Protein AF-A0A2C9DXY1-F1 (afdb_monomer_lite)

Organism: Ureaplasma parvum serovar 3 (strain ATCC 27815 / 27 / NCTC 11736) (NCBI:txid505682)

Radius of gyration: 20.37 Å; chains: 1; bounding box: 45×34×56 Å

Secondary structure (DSSP, 8-state):
--EEEEE-------TT-S---PPPEEEEESS-THHHHHHHHHT-TTEEEEEE-SSEEEEEETTEEEEEEEEEETTEEEEEEEE--SSS-TTSHHHHHHHHHHHHHHHHHTTTTEEEEEETTEEEEHHHHHHIIIII--GGGGT-TTHHHHHTT-EEEGGGTEEEE---GGGTS--EEEEETT--HHHHHHHHHHHHHHHHHS-GGGHHHHHHHHHHHSEEEEEEETTEEEEEEEE-

Foldseek 3Di:
DFWEWEQFADDDPPVDDPDRPTDFTKTKHQDPCLVVLVVLVVVVPQWDFPDDDPAWTWIQGPNWTWIWGFDPDPNITMITIFTDDPDPPRDDLVNSVVSVVSVVSVCVSCVVRYQWYHQPPAIAGSQLVVLCVPPPDDSVLSHDPCSLCVRQVWDDDLQFLKIWGHPCVSLLAATEMEGEPVSHVVVSVVVVVVLVRVSRSDHNVCRVVVVVVQVVVFPWDWDDDPDGIYIYGYDD

pLDDT: mean 80.34, std 15.15, range [34.44, 97.31]

Structure (mmCIF, N/CA/C/O backbone):
data_AF-A0A2C9DXY1-F1
#
_entry.id   AF-A0A2C9DXY1-F1
#
loop_
_atom_site.group_PDB
_atom_site.id
_atom_site.type_symbol
_atom_site.label_atom_id
_atom_site.label_alt_id
_atom_site.label_comp_id
_atom_site.label_asym_id
_atom_site.label_entity_id
_atom_site.label_seq_id
_atom_site.pdbx_PDB_ins_code
_atom_site.Cartn_x
_atom_site.Cartn_y
_atom_site.Cartn_z
_atom_site.occupancy
_atom_site.B_iso_or_equiv
_atom_site.auth_seq_id
_atom_site.auth_comp_id
_atom_site.auth_asym_id
_atom_site.auth_atom_id
_atom_site.pdbx_PDB_model_num
ATOM 1 N N . MET A 1 1 ? -6.300 19.328 2.656 1.00 47.22 1 MET A N 1
ATOM 2 C CA . MET A 1 1 ? -5.451 18.336 3.349 1.00 47.22 1 MET A CA 1
ATOM 3 C C . MET A 1 1 ? -6.346 17.247 3.869 1.00 47.22 1 MET A C 1
ATOM 5 O O . MET A 1 1 ? -6.953 17.466 4.888 1.00 47.22 1 MET A O 1
ATOM 9 N N . ASP A 1 2 ? -6.559 16.179 3.124 1.00 58.44 2 ASP A N 1
ATOM 10 C CA . ASP A 1 2 ? -7.573 15.159 3.438 1.00 58.44 2 ASP A CA 1
ATOM 11 C C . ASP A 1 2 ? -6.993 14.117 4.409 1.00 58.44 2 ASP A C 1
ATOM 13 O O . ASP A 1 2 ? -5.783 14.130 4.630 1.00 58.44 2 ASP A O 1
ATOM 17 N N . GLU A 1 3 ? -7.826 13.288 5.040 1.00 66.62 3 GLU A N 1
ATOM 18 C CA . GLU A 1 3 ? -7.405 12.410 6.147 1.00 66.62 3 GLU A CA 1
ATOM 19 C C . GLU A 1 3 ? -6.422 11.322 5.680 1.00 66.62 3 GLU A C 1
ATOM 21 O O . GLU A 1 3 ? -6.497 10.852 4.533 1.00 66.62 3 GLU A O 1
ATOM 26 N N . GLN A 1 4 ? -5.491 10.937 6.563 1.00 68.69 4 GLN A N 1
ATOM 27 C CA . GLN A 1 4 ? -4.419 9.980 6.273 1.00 68.69 4 GLN A CA 1
ATOM 28 C C . GLN A 1 4 ? -4.240 8.968 7.403 1.00 68.69 4 GLN A C 1
ATOM 30 O O . GLN A 1 4 ? -4.329 9.291 8.580 1.00 68.69 4 GLN A O 1
ATOM 35 N N . ILE A 1 5 ? -3.923 7.728 7.045 1.00 68.50 5 ILE A N 1
ATOM 36 C CA . ILE A 1 5 ? -3.648 6.664 8.012 1.00 68.50 5 ILE A CA 1
ATOM 37 C C . ILE A 1 5 ? -2.240 6.129 7.790 1.00 68.50 5 ILE A C 1
ATOM 39 O O . ILE A 1 5 ? -1.852 5.844 6.664 1.00 68.50 5 ILE A O 1
ATOM 43 N N . PHE A 1 6 ? -1.477 5.964 8.861 1.00 67.19 6 PHE A N 1
ATOM 44 C CA . PHE A 1 6 ? -0.126 5.423 8.871 1.00 67.19 6 PHE A CA 1
ATOM 45 C C . PHE A 1 6 ? -0.124 4.047 9.521 1.00 67.19 6 PHE A C 1
ATOM 47 O O . PHE A 1 6 ? -0.204 3.904 10.739 1.00 67.19 6 PHE A O 1
ATOM 54 N N . ILE A 1 7 ? 0.007 3.022 8.688 1.00 70.12 7 ILE A N 1
ATOM 55 C CA . ILE A 1 7 ? 0.202 1.639 9.104 1.00 70.12 7 ILE A CA 1
ATOM 56 C C . ILE A 1 7 ? 1.699 1.348 9.016 1.00 70.12 7 ILE A C 1
ATOM 58 O O . ILE A 1 7 ? 2.230 0.939 7.979 1.00 70.12 7 ILE A O 1
ATOM 62 N N . GLN A 1 8 ? 2.384 1.586 10.131 1.00 62.75 8 GLN A N 1
ATOM 63 C CA . GLN A 1 8 ? 3.771 1.193 10.339 1.00 62.75 8 GLN A CA 1
ATOM 64 C C . GLN A 1 8 ? 3.787 0.068 11.370 1.00 62.75 8 GLN A C 1
ATOM 66 O O . GLN A 1 8 ? 3.382 0.254 12.511 1.00 62.75 8 GLN A O 1
ATOM 71 N N . LEU A 1 9 ? 4.222 -1.118 10.953 1.00 54.47 9 LEU A N 1
ATOM 72 C CA . LEU A 1 9 ? 4.416 -2.268 11.829 1.00 54.47 9 LEU A CA 1
ATOM 73 C C . LEU A 1 9 ? 5.920 -2.521 11.901 1.00 54.47 9 LEU A C 1
ATOM 75 O O . LEU A 1 9 ? 6.457 -3.302 11.125 1.00 54.47 9 LEU A O 1
ATOM 79 N N . LEU A 1 10 ? 6.638 -1.801 12.766 1.00 49.88 10 LEU A N 1
ATOM 80 C CA . LEU A 1 10 ? 8.057 -2.097 12.973 1.00 49.88 10 LEU A CA 1
ATOM 81 C C . LEU A 1 10 ? 8.230 -3.180 14.037 1.00 49.88 10 LEU A C 1
ATOM 83 O O . LEU A 1 10 ? 7.930 -2.943 15.202 1.00 49.88 10 LEU A O 1
ATOM 87 N N . GLU A 1 11 ? 8.877 -4.279 13.658 1.00 39.91 11 GLU A N 1
ATOM 88 C CA . GLU A 1 11 ? 10.005 -4.803 14.426 1.00 39.91 11 GLU A CA 1
ATOM 89 C C . GLU A 1 11 ? 11.277 -4.503 13.632 1.00 39.91 11 GLU A C 1
ATOM 91 O O . GLU A 1 11 ? 11.370 -4.787 12.438 1.00 39.91 11 GLU A O 1
ATOM 96 N N . ASN A 1 12 ? 12.261 -3.892 14.287 1.00 38.00 12 ASN A N 1
ATOM 97 C CA . ASN A 1 12 ? 13.573 -3.714 13.693 1.00 38.00 12 ASN A CA 1
ATOM 98 C C . ASN A 1 12 ? 14.414 -4.940 14.058 1.00 38.00 12 ASN A C 1
ATOM 100 O O . ASN A 1 12 ? 14.636 -5.205 15.239 1.00 38.00 12 ASN A O 1
ATOM 104 N N . ASN A 1 13 ? 14.952 -5.626 13.049 1.00 38.62 13 ASN A N 1
ATOM 105 C CA . ASN A 1 13 ? 16.079 -6.554 13.176 1.00 38.62 13 ASN A CA 1
ATOM 106 C C . ASN A 1 13 ? 17.373 -5.792 13.550 1.00 38.62 13 ASN A C 1
ATOM 108 O O . ASN A 1 13 ? 18.409 -5.930 12.901 1.00 38.62 13 ASN A O 1
ATOM 112 N N . LEU A 1 14 ? 17.334 -4.958 14.592 1.00 37.50 14 LEU A N 1
ATOM 113 C CA . LEU A 1 14 ? 18.533 -4.423 15.222 1.00 37.50 14 LEU A CA 1
ATOM 114 C C . LEU A 1 14 ? 19.016 -5.467 16.218 1.00 37.50 14 LEU A C 1
ATOM 116 O O . LEU A 1 14 ? 18.669 -5.452 17.396 1.00 37.50 14 LEU A O 1
ATOM 120 N N . THR A 1 15 ? 19.863 -6.360 15.725 1.00 42.12 15 THR A N 1
ATOM 121 C CA . THR A 1 15 ? 20.548 -7.420 16.471 1.00 42.12 15 THR A CA 1
ATOM 122 C C . THR A 1 15 ? 21.374 -6.938 17.674 1.00 42.12 15 THR A C 1
ATOM 124 O O . THR A 1 15 ? 21.972 -7.774 18.335 1.00 42.12 15 THR A O 1
ATOM 127 N N . ASN A 1 16 ? 21.406 -5.638 18.010 1.00 38.91 16 ASN A N 1
ATOM 128 C CA . ASN A 1 16 ? 22.258 -5.103 19.078 1.00 38.91 16 ASN A CA 1
ATOM 129 C C . ASN A 1 16 ? 21.690 -3.947 19.932 1.00 38.91 16 ASN A C 1
ATOM 131 O O . ASN A 1 16 ? 22.440 -3.367 20.716 1.00 38.91 16 ASN A O 1
ATOM 135 N N . SER A 1 17 ? 20.395 -3.614 19.882 1.00 37.00 17 SER A N 1
ATOM 136 C CA . SER A 1 17 ? 19.826 -2.606 20.801 1.00 37.00 17 SER A CA 1
ATOM 137 C C . SER A 1 17 ? 18.671 -3.172 21.622 1.00 37.00 17 SER A C 1
ATOM 139 O O . SER A 1 17 ? 17.624 -3.502 21.079 1.00 37.00 17 SER A O 1
ATOM 141 N N . LYS A 1 18 ? 18.831 -3.210 22.952 1.00 35.78 18 LYS A N 1
ATOM 142 C CA . LYS A 1 18 ? 17.810 -3.598 23.950 1.00 35.78 18 LYS A CA 1
ATOM 143 C C . LYS A 1 18 ? 16.583 -2.658 24.016 1.00 35.78 18 LYS A C 1
ATOM 145 O O . LYS A 1 18 ? 15.874 -2.669 25.018 1.00 35.78 18 LYS A O 1
ATOM 150 N N . SER A 1 19 ? 16.319 -1.839 22.998 1.00 34.44 19 SER A N 1
ATOM 151 C CA . SER A 1 19 ? 15.120 -0.999 22.924 1.00 34.44 19 SER A CA 1
ATOM 152 C C . SER A 1 19 ? 14.197 -1.505 21.819 1.00 34.44 19 SER A C 1
ATOM 154 O O . SER A 1 19 ? 14.389 -1.213 20.640 1.00 34.44 19 SER A O 1
ATOM 156 N N . TYR A 1 20 ? 13.178 -2.257 22.222 1.00 38.81 20 TYR A N 1
ATOM 157 C CA . TYR A 1 20 ? 12.061 -2.646 21.369 1.00 38.81 20 TYR A CA 1
ATOM 158 C C . TYR A 1 20 ? 11.101 -1.457 21.269 1.00 38.81 20 TYR A C 1
ATOM 160 O O . TYR A 1 20 ? 10.135 -1.371 22.021 1.00 38.81 20 TYR A O 1
ATOM 168 N N . VAL A 1 21 ? 11.402 -0.485 20.406 1.00 37.09 21 VAL A N 1
ATOM 169 C CA . VAL A 1 21 ? 10.451 0.593 20.098 1.00 37.09 21 VAL A CA 1
ATOM 170 C C . VAL A 1 21 ? 9.742 0.226 18.803 1.00 37.09 21 VAL A C 1
ATOM 172 O O . VAL A 1 21 ? 10.197 0.538 17.706 1.00 37.09 21 VAL A O 1
ATOM 175 N N . THR A 1 22 ? 8.644 -0.507 18.950 1.00 47.09 22 THR A N 1
ATOM 176 C CA . THR A 1 22 ? 7.669 -0.778 17.889 1.00 47.09 22 THR A CA 1
ATOM 177 C C . THR A 1 22 ? 6.881 0.497 17.591 1.00 47.09 22 THR A C 1
ATOM 179 O O . THR A 1 22 ? 6.399 1.147 18.523 1.00 47.09 22 THR A O 1
ATOM 182 N N . GLN A 1 23 ? 6.745 0.865 16.315 1.00 55.62 23 GLN A N 1
ATOM 183 C CA . GLN A 1 23 ? 5.930 2.015 15.911 1.00 55.62 23 GLN A CA 1
ATOM 184 C C . GLN A 1 23 ? 4.432 1.660 15.972 1.00 55.62 23 GLN A C 1
ATOM 186 O O . GLN A 1 23 ? 4.057 0.566 15.553 1.00 55.62 23 GLN A O 1
ATOM 191 N N . PRO A 1 24 ? 3.580 2.542 16.517 1.00 59.56 24 PRO A N 1
ATOM 192 C CA . PRO A 1 24 ? 2.133 2.359 16.499 1.00 59.56 24 PRO A CA 1
ATOM 193 C C . PRO A 1 24 ? 1.530 2.520 15.103 1.00 59.56 24 PRO A C 1
ATOM 195 O O . PRO A 1 24 ? 2.089 3.217 14.256 1.00 59.56 24 PRO A O 1
ATOM 198 N N . ILE A 1 25 ? 0.321 1.978 14.908 1.00 69.12 25 ILE A N 1
ATOM 199 C CA . ILE A 1 25 ? -0.538 2.430 13.809 1.00 69.12 25 ILE A CA 1
ATOM 200 C C . ILE A 1 25 ? -1.125 3.781 14.224 1.00 69.12 25 ILE A C 1
ATOM 202 O O . ILE A 1 25 ? -1.790 3.876 15.259 1.00 69.12 25 ILE A O 1
ATOM 206 N N . ILE A 1 26 ? -0.855 4.814 13.429 1.00 68.12 26 ILE A N 1
ATOM 207 C CA . ILE A 1 26 ? -1.316 6.182 13.671 1.00 68.12 26 ILE A CA 1
ATOM 208 C C . ILE A 1 26 ? -2.409 6.489 12.658 1.00 68.12 26 ILE A C 1
ATOM 210 O O . ILE A 1 26 ? -2.192 6.406 11.453 1.00 68.12 26 ILE A O 1
ATOM 214 N N . LEU A 1 27 ? -3.591 6.850 13.134 1.00 67.44 27 LEU A N 1
ATOM 215 C CA . LEU A 1 27 ? -4.678 7.327 12.293 1.00 67.44 27 LEU A CA 1
ATOM 216 C C . LEU A 1 27 ? -4.770 8.851 12.439 1.00 67.44 27 LEU A C 1
ATOM 218 O O . LEU A 1 27 ? -5.007 9.323 13.547 1.00 67.44 27 LEU A O 1
ATOM 222 N N . GLU A 1 28 ? -4.585 9.619 11.368 1.00 65.56 28 GLU A N 1
ATOM 223 C CA . GLU A 1 28 ? -4.620 11.087 11.403 1.00 65.56 28 GLU A CA 1
ATOM 224 C C . GLU A 1 28 ? -5.856 11.636 10.685 1.00 65.56 28 GLU A C 1
ATOM 226 O O . GLU A 1 28 ? -6.063 11.448 9.481 1.00 65.56 28 GLU A O 1
ATOM 231 N N . PHE A 1 29 ? -6.670 12.379 11.428 1.00 65.94 29 PHE A N 1
ATOM 232 C CA . PHE A 1 29 ? -7.933 12.930 10.958 1.00 65.94 29 PHE A CA 1
ATOM 233 C C . PHE A 1 29 ? -7.984 14.446 11.154 1.00 65.94 29 PHE A C 1
ATOM 235 O O . PHE A 1 29 ? -7.355 15.019 12.045 1.00 65.94 29 PHE A O 1
ATOM 242 N N . LYS A 1 30 ? -8.757 15.126 10.304 1.00 61.25 30 LYS A N 1
ATOM 243 C CA . LYS A 1 30 ? -8.982 16.580 10.416 1.00 61.25 30 LYS A CA 1
ATOM 244 C C . LYS A 1 30 ? -10.031 16.928 11.455 1.00 61.25 30 LYS A C 1
ATOM 246 O O . LYS A 1 30 ? -9.964 17.990 12.062 1.00 61.25 30 LYS A O 1
ATOM 251 N N . THR A 1 31 ? -11.043 16.080 11.569 1.00 64.81 31 THR A N 1
ATOM 252 C CA . THR A 1 31 ? -12.109 16.198 12.556 1.00 64.81 31 THR A CA 1
ATOM 253 C C . THR A 1 31 ? -11.857 15.210 13.672 1.00 64.81 31 THR A C 1
ATOM 255 O O . THR A 1 31 ? -11.274 14.153 13.430 1.00 64.81 31 THR A O 1
ATOM 258 N N . ASP A 1 32 ? -12.327 15.535 14.872 1.00 67.75 32 ASP A N 1
ATOM 259 C CA . ASP A 1 32 ? -12.311 14.603 15.991 1.00 67.75 32 ASP A CA 1
ATOM 260 C C . ASP A 1 32 ? -13.226 13.409 15.679 1.00 67.75 32 ASP A C 1
ATOM 262 O O . ASP A 1 32 ? -14.436 13.415 15.924 1.00 67.75 32 ASP A O 1
ATOM 266 N N . VAL A 1 33 ? -12.647 12.375 15.077 1.00 65.44 33 VAL A N 1
ATOM 267 C CA . VAL A 1 33 ? -13.349 11.132 14.764 1.00 65.44 33 VAL A CA 1
ATOM 268 C C . VAL A 1 33 ? -13.447 10.226 15.976 1.00 65.44 33 VAL A C 1
ATOM 270 O O . VAL A 1 33 ? -14.046 9.167 15.854 1.00 65.44 33 VAL A O 1
ATOM 273 N N . PHE A 1 34 ? -12.954 10.599 17.158 1.00 66.06 34 PHE A N 1
ATOM 274 C CA . PHE A 1 34 ? -13.113 9.775 18.357 1.00 66.06 34 PHE A CA 1
ATOM 275 C C . PHE A 1 34 ? -14.597 9.489 18.650 1.00 66.06 34 PHE A C 1
ATOM 277 O O . PHE A 1 34 ? -14.975 8.378 19.039 1.00 66.06 34 PHE A O 1
ATOM 284 N N . LEU A 1 35 ? -15.465 10.459 18.333 1.00 65.94 35 LEU A N 1
ATOM 285 C CA . LEU A 1 35 ? -16.923 10.324 18.387 1.00 65.94 35 LEU A CA 1
ATOM 286 C C . LEU A 1 35 ? -17.469 9.254 17.425 1.00 65.94 35 LEU A C 1
ATOM 288 O O . LEU A 1 35 ? -18.411 8.539 17.772 1.00 65.94 35 LEU A O 1
ATOM 292 N N . ILE A 1 36 ? -16.870 9.119 16.240 1.00 74.38 36 ILE A N 1
ATOM 293 C CA . ILE A 1 36 ? -17.286 8.176 15.191 1.00 74.38 36 ILE A CA 1
ATOM 294 C C . ILE A 1 36 ? -16.623 6.808 15.398 1.00 74.38 36 ILE A C 1
ATOM 296 O O . ILE A 1 36 ? -17.289 5.780 15.295 1.00 74.38 36 ILE A O 1
ATOM 300 N N . ILE A 1 37 ? -15.342 6.774 15.776 1.00 79.56 37 ILE A N 1
ATOM 301 C CA . ILE A 1 37 ? -14.578 5.564 16.093 1.00 79.56 37 ILE A CA 1
ATOM 302 C C . ILE A 1 37 ? -15.317 4.764 17.164 1.00 79.56 37 ILE A C 1
ATOM 304 O O . ILE A 1 37 ? -15.568 3.582 16.966 1.00 79.56 37 ILE A O 1
ATOM 308 N N . ASN A 1 38 ? -15.778 5.392 18.247 1.00 81.06 38 ASN A N 1
ATOM 309 C CA . ASN A 1 38 ? -16.579 4.699 19.259 1.00 81.06 38 ASN A CA 1
ATOM 310 C C . ASN A 1 38 ? -17.841 4.030 18.666 1.00 81.06 38 ASN A C 1
ATOM 312 O O . ASN A 1 38 ? -18.152 2.883 18.989 1.00 81.06 38 ASN A O 1
ATOM 316 N N . GLN A 1 39 ? -18.563 4.712 17.769 1.00 84.19 39 GLN A N 1
ATOM 317 C CA . GLN A 1 39 ? -19.748 4.149 17.107 1.00 84.19 39 GLN A CA 1
ATOM 318 C C . GLN A 1 39 ? -19.395 2.976 16.183 1.00 84.19 39 GLN A C 1
ATOM 320 O O . GLN A 1 39 ? -20.099 1.965 16.185 1.00 84.19 39 GLN A O 1
ATOM 325 N N . ILE A 1 40 ? -18.289 3.080 15.448 1.00 87.62 40 ILE A N 1
ATOM 326 C CA . ILE A 1 40 ? -17.759 2.014 14.591 1.00 87.62 40 ILE A CA 1
ATOM 327 C C . ILE A 1 40 ? -17.384 0.794 15.428 1.00 87.62 40 ILE A C 1
ATOM 329 O O . ILE A 1 40 ? -17.801 -0.324 15.120 1.00 87.62 40 ILE A O 1
ATOM 333 N N . LEU A 1 41 ? -16.658 1.006 16.525 1.00 88.88 41 LEU A N 1
ATOM 334 C CA . LEU A 1 41 ? -16.189 -0.053 17.415 1.00 88.88 41 LEU A CA 1
ATOM 335 C C . LEU A 1 41 ? -17.335 -0.780 18.120 1.00 88.88 41 LEU A C 1
ATOM 337 O O . LEU A 1 41 ? -17.253 -1.989 18.308 1.00 88.88 41 LEU A O 1
ATOM 341 N N . LYS A 1 42 ? -18.444 -0.096 18.435 1.00 87.50 42 LYS A N 1
ATOM 342 C CA . LYS A 1 42 ? -19.664 -0.751 18.945 1.00 87.50 42 LYS A CA 1
ATOM 343 C C . LYS A 1 42 ? -20.260 -1.767 17.966 1.00 87.50 42 LYS A C 1
ATOM 345 O O . LYS A 1 42 ? -20.960 -2.678 18.396 1.00 87.50 42 LYS A O 1
ATOM 350 N N . GLN A 1 43 ? -20.004 -1.615 16.668 1.00 89.88 43 GLN A N 1
ATOM 351 C CA . GLN A 1 43 ? -20.464 -2.541 15.629 1.00 89.88 43 GLN A CA 1
ATOM 352 C C . GLN A 1 43 ? -19.434 -3.647 15.327 1.00 89.88 43 GLN A C 1
ATOM 354 O O . GLN A 1 43 ? -19.747 -4.605 14.614 1.00 89.88 43 GLN A O 1
ATOM 359 N N . TYR A 1 44 ? -18.216 -3.546 15.870 1.00 92.00 44 TYR A N 1
ATOM 360 C CA . TYR A 1 44 ? -17.141 -4.500 15.621 1.00 92.00 44 TYR A CA 1
ATOM 361 C C . TYR A 1 44 ? -17.344 -5.794 16.418 1.00 92.00 44 TYR A C 1
ATOM 363 O O . TYR A 1 44 ? -16.900 -5.933 17.553 1.00 92.00 44 TYR A O 1
ATOM 371 N N . LYS A 1 45 ? -18.000 -6.783 15.799 1.00 88.88 45 LYS A N 1
ATOM 372 C CA . LYS A 1 45 ? -18.402 -8.050 16.447 1.00 88.88 45 LYS A CA 1
ATOM 373 C C . LYS A 1 45 ? -17.255 -8.878 17.041 1.00 88.88 45 LYS A C 1
ATOM 375 O O . LYS A 1 45 ? -17.513 -9.724 17.889 1.00 88.88 45 LYS A O 1
ATOM 380 N N . LYS A 1 46 ? -16.018 -8.676 16.573 1.00 88.69 46 LYS A N 1
ATOM 381 C CA . LYS A 1 46 ? -14.830 -9.402 17.051 1.00 88.69 46 LYS A CA 1
ATOM 382 C C . LYS A 1 46 ? -14.270 -8.837 18.366 1.00 88.69 46 LYS A C 1
ATOM 384 O O . LYS A 1 46 ? -13.369 -9.444 18.932 1.00 88.69 46 LYS A O 1
ATOM 389 N N . GLY A 1 47 ? -14.756 -7.685 18.835 1.00 88.62 47 GLY A N 1
ATOM 390 C CA . GLY A 1 47 ? -14.222 -7.022 20.020 1.00 88.62 47 GLY A CA 1
ATOM 391 C C . GLY A 1 47 ? -15.287 -6.517 20.983 1.00 88.62 47 GLY A C 1
ATOM 392 O O . GLY A 1 47 ? -16.463 -6.387 20.644 1.00 88.62 47 GLY A O 1
ATOM 393 N N . LYS A 1 48 ? -14.852 -6.197 22.201 1.00 92.12 48 LYS A N 1
ATOM 394 C CA . LYS A 1 48 ? -15.680 -5.585 23.242 1.00 92.12 48 LYS A CA 1
ATOM 395 C C . LYS A 1 48 ? -14.970 -4.376 23.834 1.00 92.12 48 LYS A C 1
ATOM 397 O O . LYS A 1 48 ? -13.825 -4.473 24.256 1.00 92.12 48 LYS A O 1
ATOM 402 N N . ILE A 1 49 ? -15.662 -3.243 23.916 1.00 91.38 49 ILE A N 1
ATOM 403 C CA . ILE A 1 49 ? -15.157 -2.064 24.631 1.00 91.38 49 ILE A CA 1
ATOM 404 C C . ILE A 1 49 ? -15.201 -2.354 26.138 1.00 91.38 49 ILE A C 1
ATOM 406 O O . ILE A 1 49 ? -16.277 -2.606 26.685 1.00 91.38 49 ILE A O 1
ATOM 410 N N . ILE A 1 50 ? -14.045 -2.310 26.804 1.00 92.19 50 ILE A N 1
ATOM 411 C CA . ILE A 1 50 ? -13.919 -2.470 28.265 1.00 92.19 50 ILE A CA 1
ATOM 412 C C . ILE A 1 50 ? -13.783 -1.111 28.949 1.00 92.19 50 ILE A C 1
ATOM 414 O O . ILE A 1 50 ? -14.329 -0.902 30.031 1.00 92.19 50 ILE A O 1
ATOM 418 N N . LYS A 1 51 ? -13.077 -0.173 28.315 1.00 90.12 51 LYS A N 1
ATOM 419 C CA . LYS A 1 51 ? -12.893 1.189 28.819 1.00 90.12 51 LYS A CA 1
ATOM 420 C C . LYS A 1 51 ? -13.131 2.174 27.691 1.00 90.12 51 LYS A C 1
ATOM 422 O O . LYS A 1 51 ? -12.701 1.946 26.565 1.00 90.12 51 LYS A O 1
ATOM 427 N N . ASN A 1 52 ? -13.811 3.264 28.005 1.00 89.88 52 ASN A N 1
ATOM 428 C CA . ASN A 1 52 ? -14.035 4.360 27.079 1.00 89.88 52 ASN A CA 1
ATOM 429 C C . ASN A 1 52 ? -14.082 5.658 27.879 1.00 89.88 52 ASN A C 1
ATOM 431 O O . ASN A 1 52 ? -15.032 5.894 28.627 1.00 89.88 52 ASN A O 1
ATOM 435 N N . ASN A 1 53 ? -13.024 6.451 27.772 1.00 86.12 53 ASN A N 1
ATOM 436 C CA . ASN A 1 53 ? -12.966 7.800 28.315 1.00 86.12 53 ASN A CA 1
ATOM 437 C C . ASN A 1 53 ? -12.596 8.779 27.193 1.00 86.12 53 ASN A C 1
ATOM 439 O O . ASN A 1 53 ? -12.418 8.376 26.052 1.00 86.12 53 ASN A O 1
ATOM 443 N N . THR A 1 54 ? -12.478 10.065 27.513 1.00 78.88 54 THR A N 1
ATOM 444 C CA . THR A 1 54 ? -12.252 11.126 26.519 1.00 78.88 54 THR A CA 1
ATOM 445 C C . THR A 1 54 ? -10.978 10.969 25.689 1.00 78.88 54 THR A C 1
ATOM 447 O O . THR A 1 54 ? -10.929 11.490 24.583 1.00 78.88 54 THR A O 1
ATOM 450 N N . ASN A 1 55 ? -9.960 10.269 26.200 1.00 82.25 55 ASN A N 1
ATOM 451 C CA . ASN A 1 55 ? -8.633 10.223 25.579 1.00 82.25 55 ASN A CA 1
ATOM 452 C C . ASN A 1 55 ? -8.211 8.801 25.184 1.00 82.25 55 ASN A C 1
ATOM 454 O O . ASN A 1 55 ? -7.196 8.631 24.515 1.00 82.25 55 ASN A O 1
ATOM 458 N N . GLU A 1 56 ? -8.948 7.778 25.616 1.00 87.25 56 GLU A N 1
ATOM 459 C CA . GLU A 1 56 ? -8.574 6.377 25.472 1.00 87.25 56 GLU A CA 1
ATOM 460 C C . GLU A 1 56 ? -9.804 5.462 25.364 1.00 87.25 56 GLU A C 1
ATOM 462 O O . GLU A 1 56 ? -10.711 5.483 26.209 1.00 87.25 56 GLU A O 1
ATOM 467 N N . ILE A 1 57 ? -9.787 4.586 24.358 1.00 88.25 57 ILE A N 1
ATOM 468 C CA . ILE A 1 57 ? -10.686 3.433 24.244 1.00 88.25 57 ILE A CA 1
ATOM 469 C C . ILE A 1 57 ? -9.851 2.163 24.402 1.00 88.25 57 ILE A C 1
ATOM 471 O O . ILE A 1 57 ? -8.901 1.958 23.654 1.00 88.25 57 ILE A O 1
ATOM 475 N N . ILE A 1 58 ? -10.235 1.284 25.330 1.00 89.00 58 ILE A N 1
ATOM 476 C CA . ILE A 1 58 ? -9.653 -0.057 25.459 1.00 89.00 58 ILE A CA 1
ATOM 477 C C . ILE A 1 58 ? -10.663 -1.086 24.966 1.00 89.00 58 ILE A C 1
ATOM 479 O O . ILE A 1 58 ? -11.783 -1.184 25.483 1.00 89.00 58 ILE A O 1
ATOM 483 N N . LEU A 1 59 ? -10.235 -1.867 23.983 1.00 91.25 59 LEU A N 1
ATOM 484 C CA . LEU A 1 59 ? -10.950 -2.990 23.395 1.00 91.25 59 LEU A CA 1
ATOM 485 C C . LEU A 1 59 ? -10.319 -4.300 23.859 1.00 91.25 59 LEU A C 1
ATOM 487 O O . LEU A 1 59 ? -9.100 -4.424 23.882 1.00 91.25 59 LEU A O 1
ATOM 491 N N . GLU A 1 60 ? -11.141 -5.299 24.140 1.00 90.19 60 GLU A N 1
ATOM 492 C CA . GLU A 1 60 ? -10.713 -6.693 24.199 1.00 90.19 60 GLU A CA 1
ATOM 493 C C . GLU A 1 60 ? -11.085 -7.402 22.900 1.00 90.19 60 GLU A C 1
ATOM 495 O O . GLU A 1 60 ? -12.251 -7.400 22.502 1.00 90.19 60 GLU A O 1
ATOM 500 N N . ILE A 1 61 ? -10.086 -7.985 22.236 1.00 88.88 61 ILE A N 1
ATOM 501 C CA . ILE A 1 61 ? -10.214 -8.773 21.004 1.00 88.88 61 ILE A CA 1
ATOM 502 C C . ILE A 1 61 ? -9.353 -10.028 21.176 1.00 88.88 61 ILE A C 1
ATOM 504 O O . ILE A 1 61 ? -8.151 -9.917 21.409 1.00 88.88 61 ILE A O 1
ATOM 508 N N . ASP A 1 62 ? -9.946 -11.219 21.080 1.00 85.31 62 ASP A N 1
ATOM 509 C CA . ASP A 1 62 ? -9.263 -12.513 21.266 1.00 85.31 62 ASP A CA 1
ATOM 510 C C . ASP A 1 62 ? -8.374 -12.591 22.531 1.00 85.31 62 ASP A C 1
ATOM 512 O O . ASP A 1 62 ? -7.218 -13.024 22.466 1.00 85.31 62 ASP A O 1
ATOM 516 N N . ASN A 1 63 ? -8.896 -12.161 23.689 1.00 81.06 63 ASN A N 1
ATOM 517 C CA . ASN A 1 63 ? -8.173 -12.068 24.972 1.00 81.06 63 ASN A CA 1
ATOM 518 C C . ASN A 1 63 ? -6.953 -11.123 24.936 1.00 81.06 63 ASN A C 1
ATOM 520 O O . ASN A 1 63 ? -5.992 -11.286 25.698 1.00 81.06 63 ASN A O 1
ATOM 524 N N . LYS A 1 64 ? -6.950 -10.150 24.019 1.00 83.38 64 LYS A N 1
ATOM 525 C CA . LYS A 1 64 ? -5.928 -9.106 23.934 1.00 83.38 64 LYS A CA 1
ATOM 526 C C . LYS A 1 64 ? -6.536 -7.743 24.144 1.00 83.38 64 LYS A C 1
ATOM 528 O O . LYS A 1 64 ? -7.578 -7.437 23.572 1.00 83.38 64 LYS A O 1
ATOM 533 N N . LEU A 1 65 ? -5.847 -6.929 24.929 1.00 85.94 65 LEU A N 1
ATOM 534 C CA . LEU A 1 65 ? -6.216 -5.549 25.174 1.00 85.94 65 LEU A CA 1
ATOM 535 C C . LEU A 1 65 ? -5.564 -4.657 24.123 1.00 85.94 65 LEU A C 1
ATOM 537 O O . LEU A 1 65 ? -4.340 -4.592 24.017 1.00 85.94 65 LEU A O 1
ATOM 541 N N . ILE A 1 66 ? -6.392 -3.975 23.342 1.00 85.19 66 ILE A N 1
ATOM 542 C CA . ILE A 1 66 ? -5.984 -2.982 22.355 1.00 85.19 66 ILE A CA 1
ATOM 543 C C . ILE A 1 66 ? -6.397 -1.608 22.876 1.00 85.19 66 ILE A C 1
ATOM 545 O O . ILE A 1 66 ? -7.570 -1.397 23.177 1.00 85.19 66 ILE A O 1
ATOM 549 N N . SER A 1 67 ? -5.448 -0.684 22.976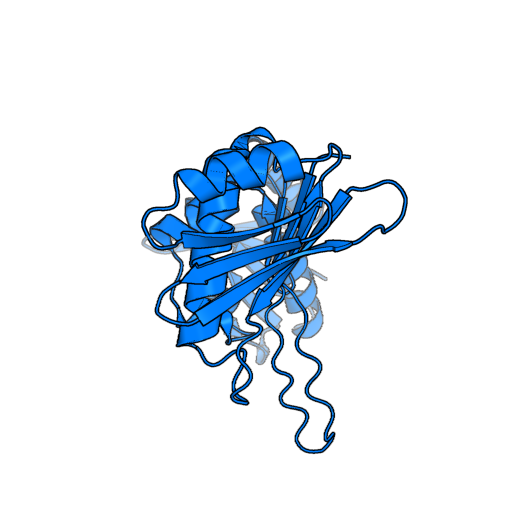 1.00 84.94 67 SER A N 1
ATOM 550 C CA . SER A 1 67 ? -5.701 0.711 23.323 1.00 84.94 67 SER A CA 1
ATOM 551 C C . SER A 1 67 ? -5.703 1.579 22.066 1.00 84.94 67 SER A C 1
ATOM 553 O O . SER A 1 67 ? -4.846 1.425 21.192 1.00 84.94 67 SER A O 1
ATOM 555 N N . ILE A 1 68 ? -6.698 2.458 21.975 1.00 86.00 68 ILE A N 1
ATOM 556 C CA . ILE A 1 68 ? -6.807 3.530 20.990 1.00 86.00 68 ILE A CA 1
ATOM 557 C C . ILE A 1 68 ? -6.725 4.841 21.762 1.00 86.00 68 ILE A C 1
ATOM 559 O O . ILE A 1 68 ? -7.685 5.222 22.437 1.00 86.00 68 ILE A O 1
ATOM 563 N N . THR A 1 69 ? -5.591 5.520 21.657 1.00 82.25 69 THR A N 1
ATOM 564 C CA . THR A 1 69 ? -5.294 6.730 22.427 1.00 82.25 69 THR A CA 1
ATOM 565 C C . THR A 1 69 ? -5.306 7.944 21.517 1.00 82.25 69 THR A C 1
ATOM 567 O O . THR A 1 69 ? -4.670 7.928 20.465 1.00 82.25 69 THR A O 1
ATOM 570 N N . ASN A 1 70 ? -6.001 9.003 21.924 1.00 79.38 70 ASN A N 1
ATOM 571 C CA . ASN A 1 70 ? -5.893 10.304 21.276 1.00 79.38 70 ASN A CA 1
ATOM 572 C C . ASN A 1 70 ? -4.517 10.916 21.592 1.00 79.38 70 ASN A C 1
ATOM 574 O O . ASN A 1 70 ? -4.142 11.076 22.755 1.00 79.38 70 ASN A O 1
ATOM 578 N N . LEU A 1 71 ? -3.764 11.222 20.547 1.00 72.44 71 LEU A N 1
ATOM 579 C CA . LEU A 1 71 ? -2.513 11.948 20.595 1.00 72.44 71 LEU A CA 1
ATOM 580 C C . LEU A 1 71 ? -2.826 13.409 20.262 1.00 72.44 71 LEU A C 1
ATOM 582 O O . LEU A 1 71 ? -3.069 13.743 19.103 1.00 72.44 71 LEU A O 1
ATOM 586 N N . ASP A 1 72 ? -2.785 14.288 21.264 1.00 62.19 72 ASP A N 1
ATOM 587 C CA . ASP A 1 72 ? -2.864 15.737 21.046 1.00 62.19 72 ASP A CA 1
ATOM 588 C C . ASP A 1 72 ? -1.585 16.223 20.335 1.00 62.19 72 ASP A C 1
ATOM 590 O O . ASP A 1 72 ? -0.628 16.687 20.959 1.00 62.19 72 ASP A O 1
ATOM 594 N N . ILE A 1 73 ? -1.539 16.077 19.008 1.00 57.66 73 ILE A N 1
ATOM 595 C CA . ILE A 1 73 ? -0.409 16.476 18.162 1.00 57.66 73 ILE A CA 1
ATOM 596 C C . ILE A 1 73 ? -0.880 17.547 17.168 1.00 57.66 73 ILE A C 1
ATOM 598 O O . ILE A 1 73 ? -1.319 17.259 16.059 1.00 57.66 73 ILE A O 1
ATOM 602 N N . ASN A 1 74 ? -0.692 18.821 17.529 1.00 54.00 74 ASN A N 1
ATOM 603 C CA . ASN A 1 74 ? -0.885 19.987 16.649 1.00 54.00 74 ASN A CA 1
ATOM 604 C C . ASN A 1 74 ? -2.247 20.007 15.896 1.00 54.00 74 ASN A C 1
ATOM 606 O O . ASN A 1 74 ? -3.269 19.628 16.446 1.00 54.00 74 ASN A O 1
ATOM 610 N N . LYS A 1 75 ? -2.299 20.550 14.665 1.00 57.25 75 LYS A N 1
ATOM 611 C CA . LYS A 1 75 ? -3.516 20.894 13.886 1.00 57.25 75 LYS A CA 1
ATOM 612 C C . LYS A 1 75 ? -4.404 19.700 13.461 1.00 57.25 75 LYS A C 1
ATOM 614 O O . LYS A 1 75 ? -5.350 19.924 12.706 1.00 57.25 75 LYS A O 1
ATOM 619 N N . PHE A 1 76 ? -4.093 18.475 13.879 1.00 59.31 76 PHE A N 1
ATOM 620 C CA . PHE A 1 76 ? -4.799 17.248 13.502 1.00 59.31 76 PHE A CA 1
ATOM 621 C C . PHE A 1 76 ? -5.184 16.444 14.745 1.00 59.31 76 PHE A C 1
ATOM 623 O O . PHE A 1 76 ? -4.522 16.525 15.776 1.00 59.31 76 PHE A O 1
ATOM 630 N N . HIS A 1 77 ? -6.242 15.648 14.623 1.00 66.00 77 HIS A N 1
ATOM 631 C CA . HIS A 1 77 ? -6.586 14.638 15.612 1.00 66.00 77 HIS A CA 1
ATOM 632 C C . HIS A 1 77 ? -5.898 13.330 15.219 1.00 66.00 77 HIS A C 1
ATOM 634 O O . HIS A 1 77 ? -6.273 12.704 14.225 1.00 66.00 77 HIS A O 1
ATOM 640 N N . SER A 1 78 ? -4.876 12.937 15.975 1.00 68.19 78 SER A N 1
ATOM 641 C CA . SER A 1 78 ? -4.110 11.718 15.719 1.00 68.19 78 SER A CA 1
ATOM 642 C C . SER A 1 78 ? -4.478 10.655 16.745 1.00 68.19 78 SER A C 1
ATOM 644 O O . SER A 1 78 ? -4.532 10.934 17.935 1.00 68.19 78 SER A O 1
ATOM 646 N N . TYR A 1 79 ? -4.704 9.418 16.315 1.00 72.00 79 TYR A N 1
ATOM 647 C CA . TYR A 1 79 ? -5.039 8.312 17.210 1.00 72.00 79 TYR A CA 1
ATOM 648 C C . TYR A 1 79 ? -4.037 7.185 17.053 1.00 72.00 79 TYR A C 1
ATOM 650 O O . TYR A 1 79 ? -3.787 6.703 15.950 1.00 72.00 79 TYR A O 1
ATOM 658 N N . GLN A 1 80 ? -3.485 6.749 18.173 1.00 78.94 80 GLN A N 1
ATOM 659 C CA . GLN A 1 80 ? -2.555 5.638 18.248 1.00 78.94 80 GLN A CA 1
ATOM 660 C C . GLN A 1 80 ? -3.305 4.360 18.599 1.00 78.94 80 GLN A C 1
ATOM 662 O O . GLN A 1 80 ? -3.951 4.303 19.640 1.00 78.94 80 GLN A O 1
ATOM 667 N N . ILE A 1 81 ? -3.170 3.327 17.767 1.00 77.75 81 ILE A N 1
ATOM 668 C CA . ILE A 1 81 ? -3.716 1.992 18.035 1.00 77.75 81 ILE A CA 1
ATOM 669 C C . ILE A 1 81 ? -2.571 1.042 18.383 1.00 77.75 81 ILE A C 1
ATOM 671 O O . ILE A 1 81 ? -1.662 0.827 17.576 1.00 77.75 81 ILE A O 1
ATOM 675 N N . VAL A 1 82 ? -2.618 0.472 19.587 1.00 72.62 82 VAL A N 1
ATOM 676 C CA . VAL A 1 82 ? -1.574 -0.413 20.125 1.00 72.62 82 VAL A CA 1
ATOM 677 C C . VAL A 1 82 ? -2.158 -1.579 20.907 1.00 72.62 82 VAL A C 1
ATOM 679 O O . VAL A 1 82 ? -3.172 -1.450 21.582 1.00 72.62 82 VAL A O 1
ATOM 682 N N . ASN A 1 83 ? -1.483 -2.725 20.873 1.00 70.38 83 ASN A N 1
ATOM 683 C CA . ASN A 1 83 ? -1.739 -3.809 21.820 1.00 70.38 83 ASN A CA 1
ATOM 684 C C . ASN A 1 83 ? -1.013 -3.497 23.144 1.00 70.38 83 ASN A C 1
ATOM 686 O O . ASN A 1 83 ? 0.150 -3.100 23.119 1.00 70.38 83 ASN A O 1
ATOM 690 N N . ILE A 1 84 ? -1.688 -3.641 24.286 1.00 71.56 84 ILE A N 1
ATOM 691 C CA . ILE A 1 84 ? -1.172 -3.282 25.622 1.00 71.56 84 ILE A CA 1
ATOM 692 C C . ILE A 1 84 ? -1.082 -4.479 26.582 1.00 71.56 84 ILE A C 1
ATOM 694 O O . ILE A 1 84 ? -0.912 -4.292 27.785 1.00 71.56 84 ILE A O 1
ATOM 698 N N . ASN A 1 85 ? -1.188 -5.715 26.082 1.00 67.12 85 ASN A N 1
ATOM 699 C CA . ASN A 1 85 ? -1.016 -6.906 26.917 1.00 67.12 85 ASN A CA 1
ATOM 700 C C . ASN A 1 85 ? 0.375 -6.947 27.587 1.00 67.12 85 ASN A C 1
ATOM 702 O O . ASN A 1 85 ? 1.400 -6.807 26.922 1.00 67.12 85 ASN A O 1
ATOM 706 N N . GLU A 1 86 ? 0.411 -7.242 28.891 1.00 53.00 86 GLU A N 1
ATOM 707 C CA . GLU A 1 86 ? 1.623 -7.205 29.734 1.00 53.00 86 GLU A CA 1
ATOM 708 C C . GLU A 1 86 ? 2.682 -8.280 29.391 1.00 53.00 86 GLU A C 1
ATOM 710 O O . GLU A 1 86 ? 3.850 -8.159 29.767 1.00 53.00 86 GLU A O 1
ATOM 715 N N . ASN A 1 87 ? 2.316 -9.325 28.635 1.00 55.75 87 ASN A N 1
ATOM 716 C CA . ASN A 1 87 ? 3.231 -10.404 28.250 1.00 55.75 87 ASN A CA 1
ATOM 717 C C . ASN A 1 87 ? 3.958 -10.099 26.924 1.00 55.75 87 ASN A C 1
ATOM 719 O O . ASN A 1 87 ? 3.344 -9.947 25.869 1.00 55.75 87 ASN A O 1
ATOM 723 N N . LYS A 1 88 ? 5.297 -10.043 27.015 1.00 50.97 88 LYS A N 1
ATOM 724 C CA . LYS A 1 88 ? 6.319 -9.502 26.089 1.00 50.97 88 LYS A CA 1
ATOM 725 C C . LYS A 1 88 ? 6.400 -10.085 24.667 1.00 50.97 88 LYS A C 1
ATOM 727 O O . LYS A 1 88 ? 7.475 -10.461 24.209 1.00 50.97 88 LYS A O 1
ATOM 732 N N . ASN A 1 89 ? 5.308 -10.110 23.922 1.00 53.47 89 ASN A N 1
ATOM 733 C CA . ASN A 1 89 ? 5.414 -10.195 22.470 1.00 53.47 89 ASN A CA 1
ATOM 734 C C . ASN A 1 89 ? 4.267 -9.422 21.830 1.00 53.47 89 ASN A C 1
ATOM 736 O O . ASN A 1 89 ? 3.374 -9.999 21.216 1.00 53.47 89 ASN A O 1
ATOM 740 N N . ILE A 1 90 ? 4.255 -8.108 22.080 1.00 50.66 90 ILE A N 1
ATOM 741 C CA . ILE A 1 90 ? 3.149 -7.197 21.761 1.00 50.66 90 ILE A CA 1
ATOM 742 C C . ILE A 1 90 ? 2.776 -7.270 20.265 1.00 50.66 90 ILE A C 1
ATOM 744 O O . ILE A 1 90 ? 1.602 -7.117 19.934 1.00 50.66 90 ILE A O 1
ATOM 748 N N . TYR A 1 91 ? 3.706 -7.675 19.389 1.00 55.19 91 TYR A N 1
ATOM 749 C CA . TYR A 1 91 ? 3.514 -7.728 17.936 1.00 55.19 91 TYR A CA 1
ATOM 750 C C . TYR A 1 91 ? 4.033 -9.017 17.267 1.00 55.19 91 TYR A C 1
ATOM 752 O O . TYR A 1 91 ? 4.609 -8.963 16.185 1.00 55.19 91 TYR A O 1
ATOM 760 N N . ASN A 1 92 ? 3.783 -10.201 17.849 1.00 65.75 92 ASN A N 1
ATOM 761 C CA . ASN A 1 92 ? 3.876 -11.433 17.047 1.00 65.75 92 ASN A CA 1
ATOM 762 C C . ASN A 1 92 ? 2.874 -11.389 15.870 1.00 65.75 92 ASN A C 1
ATOM 764 O O . ASN A 1 92 ? 1.896 -10.644 15.923 1.00 65.75 92 ASN A O 1
ATOM 768 N N . GLU A 1 93 ? 3.076 -12.191 14.821 1.00 68.25 93 GLU A N 1
ATOM 769 C CA . GLU A 1 93 ? 2.247 -12.166 13.598 1.00 68.25 93 GLU A CA 1
ATOM 770 C C . GLU A 1 93 ? 0.733 -12.164 13.894 1.00 68.25 93 GLU A C 1
ATOM 772 O O . GLU A 1 93 ? -0.023 -11.362 13.346 1.00 68.25 93 GLU A O 1
ATOM 777 N N . ARG A 1 94 ? 0.291 -12.983 14.857 1.00 74.12 94 ARG A N 1
ATOM 778 C CA . ARG A 1 94 ? -1.114 -13.055 15.284 1.00 74.12 94 ARG A CA 1
ATOM 779 C C . ARG A 1 94 ? -1.605 -11.774 15.970 1.00 74.12 94 ARG A C 1
ATOM 781 O O . ARG A 1 94 ? -2.795 -11.475 15.920 1.00 74.12 94 ARG A O 1
ATOM 788 N N . ASN A 1 95 ? -0.752 -11.045 16.681 1.00 72.81 95 ASN A N 1
ATOM 789 C CA . ASN A 1 95 ? -1.094 -9.747 17.267 1.00 72.81 95 ASN A CA 1
ATOM 790 C C . ASN A 1 95 ? -1.169 -8.657 16.195 1.00 72.81 95 ASN A C 1
ATOM 792 O O . ASN A 1 95 ? -2.134 -7.894 16.186 1.00 72.81 95 ASN A O 1
ATOM 796 N N . SER A 1 96 ? -0.202 -8.627 15.277 1.00 74.88 96 SER A N 1
ATOM 797 C CA . SER A 1 96 ? -0.182 -7.685 14.153 1.00 74.88 96 SER A CA 1
ATOM 798 C C . SER A 1 96 ? -1.415 -7.845 13.268 1.00 74.88 96 SER A C 1
ATOM 800 O O . SER A 1 96 ? -2.010 -6.849 12.872 1.00 74.88 96 SER A O 1
ATOM 802 N N . LEU A 1 97 ? -1.868 -9.082 13.048 1.00 78.94 97 LEU A N 1
ATOM 803 C CA . LEU A 1 97 ? -3.100 -9.362 12.312 1.00 78.94 97 LEU A CA 1
ATOM 804 C C . LEU A 1 97 ? -4.352 -8.806 12.987 1.00 78.94 97 LEU A C 1
ATOM 806 O O . LEU A 1 97 ? -5.194 -8.232 12.311 1.00 78.94 97 LEU A O 1
ATOM 810 N N . ILE A 1 98 ? -4.473 -8.917 14.311 1.00 83.31 98 ILE A N 1
ATOM 811 C CA . ILE A 1 98 ? -5.635 -8.370 15.032 1.00 83.31 98 ILE A CA 1
ATOM 812 C C . ILE A 1 98 ? -5.696 -6.847 14.912 1.00 83.31 98 ILE A C 1
ATOM 814 O O . ILE A 1 98 ? -6.769 -6.283 14.701 1.00 83.31 98 ILE A O 1
ATOM 818 N N . LEU A 1 99 ? -4.546 -6.185 15.041 1.00 81.81 99 LEU A N 1
ATOM 819 C CA . LEU A 1 99 ? -4.450 -4.737 14.873 1.00 81.81 99 LEU A CA 1
ATOM 820 C C . LEU A 1 99 ? -4.763 -4.320 13.438 1.00 81.81 99 LEU A C 1
ATOM 822 O O . LEU A 1 99 ? -5.496 -3.358 13.224 1.00 81.81 99 LEU A O 1
ATOM 826 N N . PHE A 1 100 ? -4.246 -5.068 12.466 1.00 83.12 100 PHE A N 1
ATOM 827 C CA . PHE A 1 100 ? -4.495 -4.833 11.053 1.00 83.12 100 PHE A CA 1
ATOM 828 C C . PHE A 1 100 ? -5.975 -5.006 10.689 1.00 83.12 100 PHE A C 1
ATOM 830 O O . PHE A 1 100 ? -6.550 -4.129 10.049 1.00 83.12 100 PHE A O 1
ATOM 837 N N . ASP A 1 101 ? -6.617 -6.077 11.162 1.00 86.50 101 ASP A N 1
ATOM 838 C CA . ASP A 1 101 ? -8.053 -6.331 10.996 1.00 86.50 101 ASP A CA 1
ATOM 839 C C . ASP A 1 101 ? -8.899 -5.195 11.581 1.00 86.50 101 ASP A C 1
ATOM 841 O O . ASP A 1 101 ? -9.845 -4.726 10.945 1.00 86.50 101 ASP A O 1
ATOM 845 N N . LEU A 1 102 ? -8.550 -4.732 12.785 1.00 87.81 102 LEU A N 1
ATOM 846 C CA . LEU A 1 102 ? -9.236 -3.623 13.440 1.00 87.81 102 LEU A CA 1
ATOM 847 C C . LEU A 1 102 ? -9.109 -2.328 12.627 1.00 87.81 102 LEU A C 1
ATOM 849 O O . LEU A 1 102 ? -10.096 -1.624 12.421 1.00 87.81 102 LEU A O 1
ATOM 853 N N . VAL A 1 103 ? -7.904 -2.019 12.153 1.00 86.25 103 VAL A N 1
ATOM 854 C CA . VAL A 1 103 ? -7.630 -0.809 11.369 1.00 86.25 103 VAL A CA 1
ATOM 855 C C . VAL A 1 103 ? -8.333 -0.862 10.020 1.00 86.25 103 VAL A C 1
ATOM 857 O O . VAL A 1 103 ? -8.975 0.114 9.642 1.00 86.25 103 VAL A O 1
ATOM 860 N N . ASN A 1 104 ? -8.305 -2.005 9.334 1.00 88.12 104 ASN A N 1
ATOM 861 C CA . ASN A 1 104 ? -9.056 -2.200 8.095 1.00 88.12 104 ASN A CA 1
ATOM 862 C C . ASN A 1 104 ? -10.555 -2.041 8.302 1.00 88.12 104 ASN A C 1
ATOM 864 O O . ASN A 1 104 ? -11.214 -1.411 7.482 1.00 88.12 104 ASN A O 1
ATOM 868 N N . TYR A 1 105 ? -11.089 -2.546 9.412 1.00 89.62 105 TYR A N 1
ATOM 869 C CA . TYR A 1 105 ? -12.491 -2.346 9.747 1.00 89.62 105 TYR A CA 1
ATOM 870 C C . TYR A 1 105 ? -12.824 -0.859 9.964 1.00 89.62 105 TYR A C 1
ATOM 872 O O . TYR A 1 105 ? -13.838 -0.375 9.461 1.00 89.62 105 TYR A O 1
ATOM 880 N N . ILE A 1 106 ? -11.961 -0.107 10.660 1.00 87.00 106 ILE A N 1
ATOM 881 C CA . ILE A 1 106 ? -12.122 1.349 10.824 1.00 87.00 106 ILE A CA 1
ATOM 882 C C . ILE A 1 106 ? -12.065 2.058 9.465 1.00 87.00 106 ILE A C 1
ATOM 884 O O . ILE A 1 106 ? -12.901 2.923 9.203 1.00 87.00 106 ILE A O 1
ATOM 888 N N . ILE A 1 107 ? -11.122 1.675 8.598 1.00 85.62 107 ILE A N 1
ATOM 889 C CA . ILE A 1 107 ? -10.985 2.217 7.241 1.00 85.62 107 ILE A CA 1
ATOM 890 C C . ILE A 1 107 ? -12.249 1.960 6.428 1.00 85.62 107 ILE A C 1
ATOM 892 O O . ILE A 1 107 ? -12.805 2.894 5.867 1.00 85.62 107 ILE A O 1
ATOM 896 N N . GLU A 1 108 ? -12.737 0.722 6.397 1.00 87.06 108 GLU A N 1
ATOM 897 C CA . GLU A 1 108 ? -13.922 0.331 5.630 1.00 87.06 108 GLU A CA 1
ATOM 898 C C . GLU A 1 108 ? -15.154 1.152 6.045 1.00 87.06 108 GLU A C 1
ATOM 900 O O . GLU A 1 108 ? -15.907 1.632 5.196 1.00 87.06 108 GLU A O 1
ATOM 905 N N . LYS A 1 1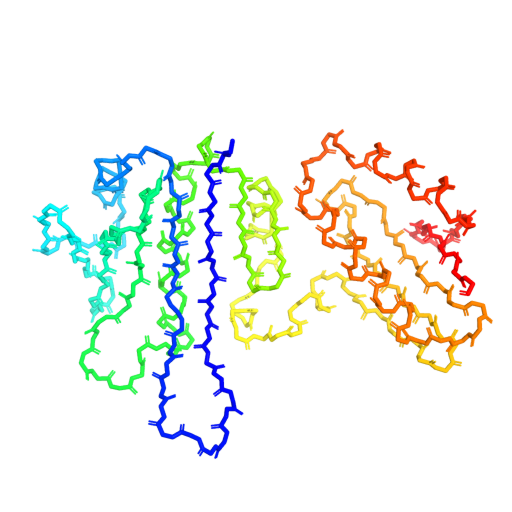09 ? -15.346 1.371 7.353 1.00 87.56 109 LYS A N 1
ATOM 906 C CA . LYS A 1 109 ? -16.486 2.144 7.873 1.00 87.56 109 LYS A CA 1
ATOM 907 C C . LYS A 1 109 ? -16.341 3.660 7.716 1.00 87.56 109 LYS A C 1
ATOM 909 O O . LYS A 1 109 ? -17.354 4.349 7.781 1.00 87.56 109 LYS A O 1
ATOM 914 N N . ASN A 1 110 ? -15.133 4.161 7.454 1.00 81.25 110 ASN A N 1
ATOM 915 C CA . ASN A 1 110 ? -14.832 5.585 7.256 1.00 81.25 110 ASN A CA 1
ATOM 916 C C . ASN A 1 110 ? -14.230 5.904 5.878 1.00 81.25 110 ASN A C 1
ATOM 918 O O . ASN A 1 110 ? -13.646 6.971 5.696 1.00 81.25 110 ASN A O 1
ATOM 922 N N . GLN A 1 111 ? -14.356 5.011 4.896 1.00 77.00 111 GLN A N 1
ATOM 923 C CA . GLN A 1 111 ? -13.613 5.119 3.635 1.00 77.00 111 GLN A CA 1
ATOM 924 C C . GLN A 1 111 ? -13.853 6.439 2.886 1.00 77.00 111 GLN A C 1
ATOM 926 O O . GLN A 1 111 ? -12.972 6.913 2.183 1.00 77.00 111 GLN A O 1
ATOM 931 N N . ASN A 1 112 ? -15.028 7.056 3.062 1.00 78.25 112 ASN A N 1
ATOM 932 C CA . ASN A 1 112 ? -15.379 8.321 2.413 1.00 78.25 112 ASN A CA 1
ATOM 933 C C . ASN A 1 112 ? -14.578 9.517 2.950 1.00 78.25 112 ASN A C 1
ATOM 935 O O . ASN A 1 112 ? -14.481 10.538 2.273 1.00 78.25 112 ASN A O 1
ATOM 939 N N . SER A 1 113 ? -14.040 9.404 4.162 1.00 76.56 113 SER A N 1
ATOM 940 C CA . SER A 1 113 ? -13.292 10.471 4.826 1.00 76.56 113 SER A CA 1
ATOM 941 C C . SER A 1 113 ? -11.775 10.280 4.669 1.00 76.56 113 SER A C 1
ATOM 943 O O . SER A 1 113 ? -11.025 11.256 4.586 1.00 76.56 113 SER A O 1
ATOM 945 N N . ILE A 1 114 ? -11.332 9.028 4.511 1.00 79.44 114 ILE A N 1
ATOM 946 C CA . ILE A 1 114 ? -9.924 8.642 4.368 1.00 79.44 114 ILE A CA 1
ATOM 947 C C . ILE A 1 114 ? -9.509 8.733 2.906 1.00 79.44 114 ILE A C 1
ATOM 949 O O . ILE A 1 114 ? -10.046 8.027 2.059 1.00 79.44 114 ILE A O 1
ATOM 953 N N . ARG A 1 115 ? -8.496 9.546 2.595 1.00 81.56 115 ARG A N 1
ATOM 954 C CA . ARG A 1 115 ? -7.989 9.642 1.219 1.00 81.56 115 ARG A CA 1
ATOM 955 C C . ARG A 1 115 ? -6.807 8.717 0.964 1.00 81.56 115 ARG A C 1
ATOM 957 O O . ARG A 1 115 ? -6.731 8.129 -0.116 1.00 81.56 115 ARG A O 1
ATOM 964 N N . HIS A 1 116 ? -5.896 8.596 1.931 1.00 84.88 116 HIS A N 1
ATOM 965 C CA . HIS A 1 116 ? -4.665 7.829 1.754 1.00 84.88 116 HIS A CA 1
ATOM 966 C C . HIS A 1 116 ? -4.309 6.961 2.956 1.00 84.88 116 HIS A C 1
ATOM 968 O O . HIS A 1 116 ? -4.594 7.300 4.106 1.00 84.88 116 HIS A O 1
ATOM 974 N N . ILE A 1 117 ? -3.620 5.861 2.663 1.00 85.75 117 ILE A N 1
ATOM 975 C CA . ILE A 1 117 ? -3.080 4.918 3.634 1.00 85.75 117 ILE A CA 1
ATOM 976 C C . ILE A 1 117 ? -1.602 4.704 3.329 1.00 85.75 117 ILE A C 1
ATOM 978 O O . ILE A 1 117 ? -1.220 4.240 2.258 1.00 85.75 117 ILE A O 1
ATOM 982 N N . ASN A 1 118 ? -0.762 5.058 4.287 1.00 83.62 118 ASN A N 1
ATOM 983 C CA . ASN A 1 118 ? 0.668 4.833 4.275 1.00 83.62 118 ASN A CA 1
ATOM 984 C C . ASN A 1 118 ? 0.945 3.443 4.850 1.00 83.62 118 ASN A C 1
ATOM 986 O O . ASN A 1 118 ? 0.908 3.259 6.064 1.00 83.62 118 ASN A O 1
ATOM 990 N N . PHE A 1 119 ? 1.219 2.466 3.987 1.00 83.38 119 PHE A N 1
ATOM 991 C CA . PHE A 1 119 ? 1.631 1.122 4.384 1.00 83.38 119 PHE A CA 1
ATOM 992 C C . PHE A 1 119 ? 3.129 0.950 4.140 1.00 83.38 119 PHE A C 1
ATOM 994 O O . PHE A 1 119 ? 3.607 0.982 2.998 1.00 83.38 119 PHE A O 1
ATOM 1001 N N . TRP A 1 120 ? 3.890 0.777 5.224 1.00 79.00 120 TRP A N 1
ATOM 1002 C CA . TRP A 1 120 ? 5.355 0.786 5.195 1.00 79.00 120 TRP A CA 1
ATOM 1003 C C . TRP A 1 120 ? 5.920 2.047 4.516 1.00 79.00 120 TRP A C 1
ATOM 1005 O O . TRP A 1 120 ? 5.888 3.136 5.079 1.00 79.00 120 TRP A O 1
ATOM 1015 N N . THR A 1 121 ? 6.469 1.896 3.308 1.00 74.62 121 THR A N 1
ATOM 1016 C CA . THR A 1 121 ? 7.172 2.947 2.556 1.00 74.62 121 THR A CA 1
ATOM 1017 C C . THR A 1 121 ? 6.354 3.487 1.385 1.00 74.62 121 THR A C 1
ATOM 1019 O O . THR A 1 121 ? 6.898 4.218 0.555 1.00 74.62 121 THR A O 1
ATOM 1022 N N . ILE A 1 122 ? 5.084 3.090 1.262 1.00 81.25 122 ILE A N 1
ATOM 1023 C CA . ILE A 1 122 ? 4.203 3.494 0.164 1.00 81.25 122 ILE A CA 1
ATOM 1024 C C . ILE A 1 122 ? 2.948 4.148 0.728 1.00 81.25 122 ILE A C 1
ATOM 1026 O O . ILE A 1 122 ? 2.254 3.558 1.552 1.00 81.25 122 ILE A O 1
ATOM 1030 N N . GLN A 1 123 ? 2.638 5.334 0.209 1.00 87.12 123 GLN A N 1
ATOM 1031 C CA . GLN A 1 123 ? 1.320 5.941 0.321 1.00 87.12 123 GLN A CA 1
ATOM 1032 C C . GLN A 1 123 ? 0.426 5.382 -0.789 1.00 87.12 123 GLN A C 1
ATOM 1034 O O . GLN A 1 123 ? 0.796 5.438 -1.961 1.00 87.12 123 GLN A O 1
ATOM 1039 N N . MET A 1 124 ? -0.729 4.838 -0.426 1.00 90.31 124 MET A N 1
ATOM 1040 C CA . MET A 1 124 ? -1.753 4.372 -1.359 1.00 90.31 124 MET A CA 1
ATOM 1041 C C . MET A 1 124 ? -3.010 5.224 -1.232 1.00 90.31 124 MET A C 1
ATOM 1043 O O . MET A 1 124 ? -3.345 5.653 -0.128 1.00 90.31 124 MET A O 1
ATOM 1047 N N . SER A 1 125 ? -3.741 5.430 -2.326 1.00 90.56 125 SER A N 1
ATOM 1048 C CA . SER A 1 125 ? -5.119 5.921 -2.238 1.00 90.56 125 SER A CA 1
ATOM 1049 C C . SER A 1 125 ? -6.004 4.898 -1.511 1.00 90.56 125 SER A C 1
ATOM 1051 O O . SER A 1 125 ? -5.738 3.695 -1.556 1.00 90.56 125 SER A O 1
ATOM 1053 N N . VAL A 1 126 ? -7.070 5.347 -0.837 1.00 88.19 126 VAL A N 1
ATOM 1054 C CA . VAL A 1 126 ? -7.990 4.442 -0.115 1.00 88.19 126 VAL A CA 1
ATOM 1055 C C . VAL A 1 126 ? -8.618 3.393 -1.044 1.00 88.19 126 VAL A C 1
ATOM 1057 O O . VAL A 1 126 ? -8.815 2.251 -0.643 1.00 88.19 126 VAL A O 1
ATOM 1060 N N . VAL A 1 127 ? -8.854 3.747 -2.311 1.00 87.94 127 VAL A N 1
ATOM 1061 C CA . VAL A 1 127 ? -9.383 2.834 -3.336 1.00 87.94 127 VAL A CA 1
ATOM 1062 C C . VAL A 1 127 ? -8.380 1.715 -3.625 1.00 87.94 127 VAL A C 1
ATOM 1064 O O . VAL A 1 127 ? -8.720 0.534 -3.529 1.00 87.94 127 VAL A O 1
ATOM 1067 N N . ASN A 1 128 ? -7.117 2.073 -3.875 1.00 90.50 128 ASN A N 1
ATOM 1068 C CA . ASN A 1 128 ? -6.048 1.100 -4.098 1.00 90.50 128 ASN A CA 1
ATOM 1069 C C . ASN A 1 128 ? -5.759 0.256 -2.855 1.00 90.50 128 ASN A C 1
ATOM 1071 O O . ASN A 1 128 ? -5.429 -0.925 -2.979 1.00 90.50 128 ASN A O 1
ATOM 1075 N N . TRP A 1 129 ? -5.910 0.832 -1.660 1.00 90.69 129 TRP A N 1
ATOM 1076 C CA . TRP A 1 129 ? -5.823 0.086 -0.411 1.00 90.69 129 TRP A CA 1
ATOM 1077 C C . TRP A 1 129 ? -6.899 -0.991 -0.314 1.00 90.69 129 TRP A C 1
ATOM 1079 O O . TRP A 1 129 ? -6.565 -2.148 -0.077 1.00 90.69 129 TRP A O 1
ATOM 1089 N N . ILE A 1 130 ? -8.170 -0.632 -0.530 1.00 88.25 130 ILE A N 1
ATOM 1090 C CA . ILE A 1 130 ? -9.297 -1.574 -0.483 1.00 88.25 130 ILE A CA 1
ATOM 1091 C C . ILE A 1 130 ? -9.070 -2.715 -1.475 1.00 88.25 130 ILE A C 1
ATOM 1093 O O . ILE A 1 130 ? -9.244 -3.886 -1.130 1.00 88.25 130 ILE A O 1
ATOM 1097 N N . TYR A 1 131 ? -8.612 -2.392 -2.686 1.00 88.56 131 TYR A N 1
ATOM 1098 C CA . TYR A 1 131 ? -8.253 -3.405 -3.670 1.00 88.56 131 TYR A CA 1
ATOM 1099 C C . TYR A 1 131 ? -7.120 -4.315 -3.165 1.00 88.56 131 TYR A C 1
ATOM 1101 O O . TYR A 1 131 ? -7.238 -5.543 -3.197 1.00 88.56 131 TYR A O 1
ATOM 1109 N N . PHE A 1 132 ? -6.036 -3.719 -2.658 1.00 90.25 132 PHE A N 1
ATOM 1110 C CA . PHE A 1 132 ? -4.887 -4.442 -2.122 1.00 90.25 132 PHE A CA 1
ATOM 1111 C C . PHE A 1 132 ? -5.291 -5.424 -1.016 1.00 90.25 132 PHE A C 1
ATOM 1113 O O . PHE A 1 132 ? -4.957 -6.604 -1.125 1.00 90.25 132 PHE A O 1
ATOM 1120 N N . ILE A 1 133 ? -6.043 -4.977 -0.003 1.00 88.94 133 ILE A N 1
ATOM 1121 C CA . ILE A 1 133 ? -6.465 -5.835 1.117 1.00 88.94 133 ILE A CA 1
ATOM 1122 C C . ILE A 1 133 ? -7.427 -6.943 0.686 1.00 88.94 133 ILE A C 1
ATOM 1124 O O . ILE A 1 133 ? -7.388 -8.030 1.253 1.00 88.94 133 ILE A O 1
ATOM 1128 N N . THR A 1 134 ? -8.268 -6.687 -0.319 1.00 87.31 134 THR A N 1
ATOM 1129 C CA . THR A 1 134 ? -9.307 -7.636 -0.742 1.00 87.31 134 THR A CA 1
ATOM 1130 C C . THR A 1 134 ? -8.741 -8.745 -1.621 1.00 87.31 134 THR A C 1
ATOM 1132 O O . THR A 1 134 ? -9.124 -9.903 -1.469 1.00 87.31 134 THR A O 1
ATOM 1135 N N . TYR A 1 135 ? -7.836 -8.406 -2.544 1.00 87.69 135 TYR A N 1
ATOM 1136 C CA . TYR A 1 135 ? -7.447 -9.324 -3.620 1.00 87.69 135 TYR A CA 1
ATOM 1137 C C . TYR A 1 135 ? -5.984 -9.753 -3.589 1.00 87.69 135 TYR A C 1
ATOM 1139 O O . TYR A 1 135 ? -5.658 -10.823 -4.099 1.00 87.69 135 TYR A O 1
ATOM 1147 N N . ASN A 1 136 ? -5.098 -8.941 -3.009 1.00 86.94 136 ASN A N 1
ATOM 1148 C CA . ASN A 1 136 ? -3.657 -9.165 -3.106 1.00 86.94 136 ASN A CA 1
ATOM 1149 C C . ASN A 1 136 ? -2.988 -9.437 -1.761 1.00 86.94 136 ASN A C 1
ATOM 1151 O O . ASN A 1 136 ? -1.867 -9.939 -1.754 1.00 86.94 136 ASN A O 1
ATOM 1155 N N . PHE A 1 137 ? -3.619 -9.093 -0.641 1.00 86.69 137 PHE A N 1
ATOM 1156 C CA . PHE A 1 137 ? -2.985 -9.134 0.668 1.00 86.69 137 PHE A CA 1
ATOM 1157 C C . PHE A 1 137 ? -2.764 -10.562 1.182 1.00 86.69 137 PHE A C 1
ATOM 1159 O O . PHE A 1 137 ? -3.646 -11.417 1.144 1.00 86.69 137 PHE A O 1
ATOM 1166 N N . ASN A 1 138 ? -1.562 -10.792 1.709 1.00 86.38 138 ASN A N 1
ATOM 1167 C CA . ASN A 1 138 ? -1.178 -11.982 2.453 1.00 86.38 138 ASN A CA 1
ATOM 1168 C C . ASN A 1 138 ? -0.639 -11.539 3.818 1.00 86.38 138 ASN A C 1
ATOM 1170 O O . ASN A 1 138 ? 0.129 -10.580 3.892 1.00 86.38 138 ASN A O 1
ATOM 1174 N N . ASN A 1 139 ? -0.992 -12.260 4.881 1.00 81.44 139 ASN A N 1
ATOM 1175 C CA . ASN A 1 139 ? -0.546 -11.989 6.250 1.00 81.44 139 ASN A CA 1
ATOM 1176 C C . ASN A 1 139 ? 0.981 -11.869 6.373 1.00 81.44 139 ASN A C 1
ATOM 1178 O O . ASN A 1 139 ? 1.469 -11.034 7.138 1.00 81.44 139 ASN A O 1
ATOM 1182 N N . SER A 1 140 ? 1.738 -12.622 5.564 1.00 78.38 140 SER A N 1
ATOM 1183 C CA . SER A 1 140 ? 3.202 -12.547 5.543 1.00 78.38 140 SER A CA 1
ATOM 1184 C C . SER A 1 140 ? 3.732 -11.156 5.164 1.00 78.38 140 SER A C 1
ATOM 1186 O O . SER A 1 140 ? 4.853 -10.808 5.521 1.00 78.38 140 SER A O 1
ATOM 1188 N N . TYR A 1 141 ? 2.940 -10.328 4.474 1.00 82.38 141 TYR A N 1
ATOM 1189 C CA . TYR A 1 141 ? 3.332 -8.976 4.062 1.00 82.38 141 TYR A CA 1
ATOM 1190 C C . TYR A 1 141 ? 3.386 -7.969 5.207 1.00 82.38 141 TYR A C 1
ATOM 1192 O O . TYR A 1 141 ? 4.009 -6.921 5.054 1.00 82.38 141 TYR A O 1
ATOM 1200 N N . LEU A 1 142 ? 2.763 -8.261 6.352 1.00 75.19 142 LEU A N 1
ATOM 1201 C CA . LEU A 1 142 ? 2.807 -7.362 7.507 1.00 75.19 142 LEU A CA 1
ATOM 1202 C C . LEU A 1 142 ? 4.230 -7.169 8.031 1.00 75.19 142 LEU A C 1
ATOM 1204 O O . LEU A 1 142 ? 4.556 -6.084 8.505 1.00 75.19 142 LEU A O 1
ATOM 1208 N N . ILE A 1 143 ? 5.062 -8.204 7.912 1.00 72.06 143 ILE A N 1
ATOM 1209 C CA . ILE A 1 143 ? 6.418 -8.256 8.471 1.00 72.06 143 ILE A CA 1
ATOM 1210 C C . ILE A 1 143 ? 7.512 -8.350 7.400 1.00 72.06 143 ILE A C 1
ATOM 1212 O O . ILE A 1 143 ? 8.696 -8.338 7.731 1.00 72.06 143 ILE A O 1
ATOM 1216 N N . ASP A 1 144 ? 7.142 -8.452 6.120 1.00 76.25 144 ASP A N 1
ATOM 1217 C CA . ASP A 1 144 ? 8.096 -8.602 5.022 1.00 76.25 144 ASP A CA 1
ATOM 1218 C C . ASP A 1 144 ? 8.371 -7.254 4.326 1.00 76.25 144 ASP A C 1
ATOM 1220 O O . ASP A 1 144 ? 7.520 -6.763 3.578 1.00 76.25 144 ASP A O 1
ATOM 1224 N N . PRO A 1 145 ? 9.571 -6.657 4.473 1.00 75.44 145 PRO A N 1
ATOM 1225 C CA . PRO A 1 145 ? 9.911 -5.392 3.816 1.00 75.44 145 PRO A CA 1
ATOM 1226 C C . PRO A 1 145 ? 9.948 -5.496 2.281 1.00 75.44 145 PRO A C 1
ATOM 1228 O O . PRO A 1 145 ? 9.903 -4.476 1.588 1.00 75.44 145 PRO A O 1
ATOM 1231 N N . ASN A 1 146 ? 10.012 -6.714 1.732 1.00 81.81 146 ASN A N 1
ATOM 1232 C CA . ASN A 1 146 ? 9.990 -6.986 0.300 1.00 81.81 146 ASN A CA 1
ATOM 1233 C C . ASN A 1 146 ? 8.590 -7.318 -0.231 1.00 81.81 146 ASN A C 1
ATOM 1235 O O . ASN A 1 146 ? 8.490 -7.694 -1.400 1.00 81.81 146 ASN A O 1
ATOM 1239 N N . TRP A 1 147 ? 7.514 -7.144 0.549 1.00 86.69 147 TRP A N 1
ATOM 1240 C CA . TRP A 1 147 ? 6.138 -7.471 0.141 1.00 86.69 147 TRP A CA 1
ATOM 1241 C C . TRP A 1 147 ? 5.784 -6.977 -1.282 1.00 86.69 147 TRP A C 1
ATOM 1243 O O . TRP A 1 147 ? 5.204 -7.718 -2.078 1.00 86.69 147 TRP A O 1
ATOM 1253 N N . LYS A 1 148 ? 6.234 -5.766 -1.659 1.00 88.56 148 LYS A N 1
ATOM 1254 C CA . LYS A 1 148 ? 6.024 -5.165 -2.994 1.00 88.56 148 LYS A CA 1
ATOM 1255 C C . LYS A 1 148 ? 6.539 -6.051 -4.127 1.00 88.56 148 LYS A C 1
ATOM 1257 O O . LYS A 1 148 ? 5.925 -6.129 -5.187 1.00 88.56 148 LYS A O 1
ATOM 1262 N N . LYS A 1 149 ? 7.686 -6.707 -3.917 1.00 91.38 149 LYS A N 1
ATOM 1263 C CA . LYS A 1 149 ? 8.303 -7.596 -4.906 1.00 91.38 149 LYS A CA 1
ATOM 1264 C C . LYS A 1 149 ? 7.353 -8.733 -5.259 1.00 91.38 149 LYS A C 1
ATOM 1266 O O . LYS A 1 149 ? 7.261 -9.091 -6.429 1.00 91.38 149 LYS A O 1
ATOM 1271 N N . TYR A 1 150 ? 6.665 -9.281 -4.262 1.00 90.94 150 TYR A N 1
ATOM 1272 C CA . TYR A 1 150 ? 5.737 -10.391 -4.440 1.00 90.94 150 TYR A CA 1
ATOM 1273 C C . TYR A 1 150 ? 4.428 -9.917 -5.074 1.00 90.94 150 TYR A C 1
ATOM 1275 O O . TYR A 1 150 ? 4.010 -10.486 -6.080 1.00 90.94 150 TYR A O 1
ATOM 1283 N N . VAL A 1 151 ? 3.849 -8.826 -4.562 1.00 91.25 151 VAL A N 1
ATOM 1284 C CA . VAL A 1 151 ? 2.581 -8.263 -5.062 1.00 91.25 151 VAL A CA 1
ATOM 1285 C C . VAL A 1 151 ? 2.690 -7.822 -6.519 1.00 91.25 151 VAL A C 1
ATOM 1287 O O . VAL A 1 151 ? 1.867 -8.213 -7.338 1.00 91.25 151 VAL A O 1
ATOM 1290 N N . PHE A 1 152 ? 3.735 -7.072 -6.869 1.00 92.69 152 PHE A N 1
ATOM 1291 C CA . PHE A 1 152 ? 3.911 -6.522 -8.219 1.00 92.69 152 PHE A CA 1
ATOM 1292 C C . PHE A 1 152 ? 4.828 -7.378 -9.101 1.00 92.69 152 PHE A C 1
ATOM 1294 O O . PHE A 1 152 ? 5.339 -6.908 -10.120 1.00 92.69 152 PHE A O 1
ATOM 1301 N N . LYS A 1 153 ? 5.095 -8.629 -8.688 1.00 92.94 153 LYS A N 1
ATOM 1302 C CA . LYS A 1 153 ? 5.986 -9.593 -9.362 1.00 92.94 153 LYS A CA 1
ATOM 1303 C C . LYS A 1 153 ? 7.242 -8.921 -9.938 1.00 92.94 153 LYS A C 1
ATOM 1305 O O . LYS A 1 153 ? 7.536 -9.056 -11.129 1.00 92.94 153 LYS A O 1
ATOM 1310 N N . ILE A 1 154 ? 7.953 -8.162 -9.100 1.00 94.75 154 ILE A N 1
ATOM 1311 C CA . ILE A 1 154 ? 9.095 -7.353 -9.535 1.00 94.75 154 ILE A CA 1
ATOM 1312 C C . ILE A 1 154 ? 10.260 -8.280 -9.897 1.00 94.75 154 ILE A C 1
ATOM 1314 O O . ILE A 1 154 ? 10.781 -9.003 -9.039 1.00 94.75 154 ILE A O 1
ATOM 1318 N N . LYS A 1 155 ? 10.694 -8.235 -11.160 1.00 94.81 155 LYS A N 1
ATOM 1319 C CA . LYS A 1 155 ? 11.851 -8.986 -11.676 1.00 94.81 155 LYS A CA 1
ATOM 1320 C C . LYS A 1 155 ? 13.004 -8.028 -11.957 1.00 94.81 155 LYS A C 1
ATOM 1322 O O . LYS A 1 155 ? 12.796 -6.965 -12.530 1.00 94.81 155 LYS A O 1
ATOM 1327 N N . LYS A 1 156 ? 14.214 -8.412 -11.553 1.00 94.94 156 LYS A N 1
ATOM 1328 C CA . LYS A 1 156 ? 15.428 -7.586 -11.616 1.00 94.94 156 LYS A CA 1
ATOM 1329 C C . LYS A 1 156 ? 16.491 -8.314 -12.442 1.00 94.94 156 LYS A C 1
ATOM 1331 O O . LYS A 1 156 ? 16.755 -9.481 -12.165 1.00 94.94 156 LYS A O 1
ATOM 1336 N N . ASP A 1 157 ? 17.092 -7.633 -13.413 1.00 94.44 157 ASP A N 1
ATOM 1337 C CA . ASP A 1 157 ? 18.313 -8.055 -14.112 1.00 94.44 157 ASP A CA 1
ATOM 1338 C C . ASP A 1 157 ? 19.360 -6.949 -13.926 1.00 94.44 157 ASP A C 1
ATOM 1340 O O . ASP A 1 157 ? 19.410 -5.964 -14.668 1.00 94.44 157 ASP A O 1
ATOM 1344 N N . GLU A 1 158 ? 20.156 -7.090 -12.864 1.00 93.19 158 GLU A N 1
ATOM 1345 C CA . GLU A 1 158 ? 21.132 -6.078 -12.446 1.00 93.19 158 GLU A CA 1
ATOM 1346 C C . GLU A 1 158 ? 22.226 -5.873 -13.492 1.00 93.19 158 GLU A C 1
ATOM 1348 O O . GLU A 1 158 ? 22.616 -4.738 -13.749 1.00 93.19 158 GLU A O 1
ATOM 1353 N N . SER A 1 159 ? 22.645 -6.954 -14.160 1.00 91.75 159 SER A N 1
ATOM 1354 C CA . SER A 1 159 ? 23.687 -6.928 -15.193 1.00 91.75 159 SER A CA 1
ATOM 1355 C C . SER A 1 159 ? 23.318 -6.070 -16.404 1.00 91.75 159 SER A C 1
ATOM 1357 O O . SER A 1 159 ? 24.192 -5.548 -17.090 1.00 91.75 159 SER A O 1
ATOM 1359 N N . LYS A 1 160 ? 22.017 -5.906 -16.656 1.00 89.50 160 LYS A N 1
ATOM 1360 C CA . LYS A 1 160 ? 21.491 -5.098 -17.761 1.00 89.50 160 LYS A CA 1
ATOM 1361 C C . LYS A 1 160 ? 20.879 -3.781 -17.297 1.00 89.50 160 LYS A C 1
ATOM 1363 O O . LYS A 1 160 ? 20.414 -3.012 -18.132 1.00 89.50 160 LYS A O 1
ATOM 1368 N N . GLY A 1 161 ? 20.837 -3.520 -15.988 1.00 93.19 161 GLY A N 1
ATOM 1369 C CA . GLY A 1 161 ? 20.131 -2.369 -15.430 1.00 93.19 161 GLY A CA 1
ATOM 1370 C C . GLY A 1 161 ? 18.632 -2.371 -15.755 1.00 93.19 161 GLY A C 1
ATOM 1371 O O . GLY A 1 161 ? 18.083 -1.313 -16.065 1.00 93.19 161 GLY A O 1
ATOM 1372 N N . VAL A 1 162 ? 17.984 -3.544 -15.724 1.00 94.50 162 VAL A N 1
ATOM 1373 C CA . VAL A 1 162 ? 16.570 -3.728 -16.100 1.00 94.50 162 VAL A CA 1
ATOM 1374 C C . VAL A 1 162 ? 15.726 -4.155 -14.901 1.00 94.50 162 VAL A C 1
ATOM 1376 O O . VAL A 1 162 ? 16.106 -5.048 -14.138 1.00 94.50 162 VAL A O 1
ATOM 1379 N N . ILE A 1 163 ? 14.546 -3.548 -14.754 1.00 96.81 163 ILE A N 1
ATOM 1380 C CA . ILE A 1 163 ? 13.558 -3.910 -13.732 1.00 96.81 163 ILE A CA 1
ATOM 1381 C C . ILE A 1 163 ? 12.163 -3.946 -14.350 1.00 96.81 163 ILE A C 1
ATOM 1383 O O . ILE A 1 163 ? 11.700 -2.954 -14.900 1.00 96.81 163 ILE A O 1
ATOM 1387 N N . SER A 1 164 ? 11.480 -5.080 -14.224 1.00 94.94 164 SER A N 1
ATOM 1388 C CA . SER A 1 164 ? 10.094 -5.279 -14.658 1.00 94.94 164 SER A CA 1
ATOM 1389 C C . SER A 1 164 ? 9.154 -5.249 -13.456 1.00 94.94 164 SER A C 1
ATOM 1391 O O . SER A 1 164 ? 9.425 -5.906 -12.449 1.0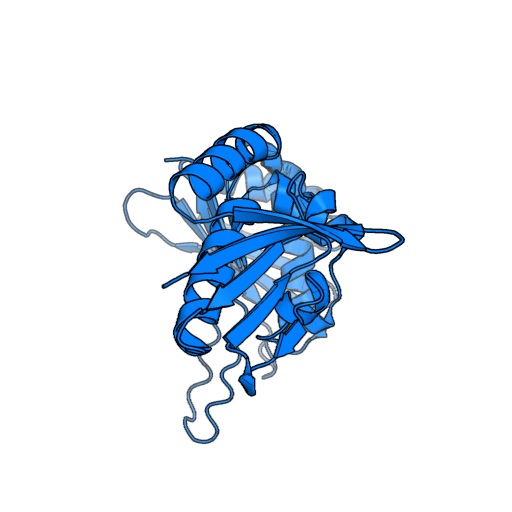0 94.94 164 SER A O 1
ATOM 1393 N N . THR A 1 165 ? 8.044 -4.524 -13.591 1.00 95.19 165 THR A N 1
ATOM 1394 C CA . THR A 1 165 ? 6.937 -4.445 -12.629 1.00 95.19 165 THR A CA 1
ATOM 1395 C C . THR A 1 165 ? 5.653 -4.893 -13.325 1.00 95.19 165 THR A C 1
ATOM 1397 O O . THR A 1 165 ? 5.349 -4.419 -14.419 1.00 95.19 165 THR A O 1
ATOM 1400 N N . ASN A 1 166 ? 4.915 -5.813 -12.707 1.00 91.69 166 ASN A N 1
ATOM 1401 C CA . ASN A 1 166 ? 3.716 -6.433 -13.274 1.00 91.69 166 ASN A CA 1
ATOM 1402 C C . ASN A 1 166 ? 2.512 -6.30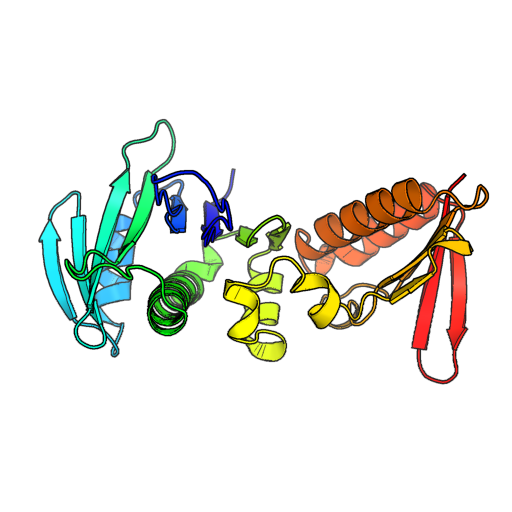8 -12.324 1.00 91.69 166 ASN A C 1
ATOM 1404 O O . ASN A 1 166 ? 2.660 -5.894 -11.173 1.00 91.69 166 ASN A O 1
ATOM 1408 N N . LEU A 1 167 ? 1.346 -6.777 -12.786 1.00 88.00 167 LEU A N 1
ATOM 1409 C CA . LEU A 1 167 ? 0.070 -6.776 -12.052 1.00 88.00 167 LEU A CA 1
ATOM 1410 C C . LEU A 1 167 ? -0.456 -5.377 -11.704 1.00 88.00 167 LEU A C 1
ATOM 1412 O O . LEU A 1 167 ? -1.291 -5.234 -10.812 1.00 88.00 167 LEU A O 1
ATOM 1416 N N . LEU A 1 168 ? -0.006 -4.347 -12.416 1.00 87.88 168 LEU A N 1
ATOM 1417 C CA . LEU A 1 168 ? -0.475 -2.977 -12.226 1.00 87.88 168 LEU A CA 1
ATOM 1418 C C . LEU A 1 168 ? -1.799 -2.703 -12.934 1.00 87.88 168 LEU A C 1
ATOM 1420 O O . LEU A 1 168 ? -2.513 -1.787 -12.536 1.00 87.88 168 LEU A O 1
ATOM 1424 N N . HIS A 1 169 ? -2.181 -3.540 -13.901 1.00 84.06 169 HIS A N 1
ATOM 1425 C CA . HIS A 1 169 ? -3.495 -3.467 -14.552 1.00 84.06 169 HIS A CA 1
ATOM 1426 C C . HIS A 1 169 ? -4.649 -3.584 -13.554 1.00 84.06 169 HIS A C 1
ATOM 1428 O O . HIS A 1 169 ? -5.689 -2.959 -13.731 1.00 84.06 169 HIS A O 1
ATOM 1434 N N . ASN A 1 170 ? -4.427 -4.321 -12.466 1.00 82.25 170 ASN A N 1
ATOM 1435 C CA . ASN A 1 170 ? -5.345 -4.442 -11.340 1.00 82.25 170 ASN A CA 1
ATOM 1436 C C . ASN A 1 170 ? -5.591 -3.119 -10.599 1.00 82.25 170 ASN A C 1
ATOM 1438 O O . ASN A 1 170 ? -6.612 -2.963 -9.946 1.00 82.25 170 ASN A O 1
ATOM 1442 N N . TYR A 1 171 ? -4.652 -2.183 -10.712 1.00 87.50 171 TYR A N 1
ATOM 1443 C CA . TYR A 1 171 ? -4.704 -0.837 -10.147 1.00 87.50 171 TYR A CA 1
ATOM 1444 C C . TYR A 1 171 ? -4.972 0.207 -11.239 1.00 87.50 171 TYR A C 1
ATOM 1446 O O . TYR A 1 171 ? -4.582 1.360 -11.097 1.00 87.50 171 TYR A O 1
ATOM 1454 N N . GLY A 1 172 ? -5.541 -0.207 -12.379 1.00 86.38 172 GLY A N 1
ATOM 1455 C CA . GLY A 1 172 ? -5.861 0.677 -13.500 1.00 86.38 172 GLY A CA 1
ATOM 1456 C C . GLY A 1 172 ? -4.648 1.227 -14.259 1.00 86.38 172 GLY A C 1
ATOM 1457 O O . GLY A 1 172 ? -4.793 2.209 -14.983 1.00 86.38 172 GLY A O 1
ATOM 1458 N N . PHE A 1 173 ? -3.461 0.628 -14.108 1.00 90.38 173 PHE A N 1
ATOM 1459 C CA . PHE A 1 173 ? -2.221 1.115 -14.721 1.00 90.38 173 PHE A CA 1
ATOM 1460 C C . PHE A 1 173 ? -1.528 0.053 -15.590 1.00 90.38 173 PHE A C 1
ATOM 1462 O O . PHE A 1 173 ? -1.820 -1.134 -15.503 1.00 90.38 173 PHE A O 1
ATOM 1469 N N . VAL A 1 174 ? -0.614 0.449 -16.477 1.00 91.56 174 VAL A N 1
ATOM 1470 C CA . VAL A 1 174 ? 0.073 -0.503 -17.368 1.00 91.56 174 VAL A CA 1
ATOM 1471 C C . VAL A 1 174 ? 1.249 -1.189 -16.666 1.00 91.56 174 VAL A C 1
ATOM 1473 O O . VAL A 1 174 ? 1.984 -0.564 -15.902 1.00 91.56 174 VAL A O 1
ATOM 1476 N N . ASP A 1 175 ? 1.468 -2.469 -16.964 1.00 93.75 175 ASP A N 1
ATOM 1477 C CA . ASP A 1 175 ? 2.706 -3.149 -16.582 1.00 93.75 175 ASP A CA 1
ATOM 1478 C C . ASP A 1 175 ? 3.893 -2.502 -17.313 1.00 93.75 175 ASP A C 1
ATOM 1480 O O . ASP A 1 175 ? 3.789 -2.097 -18.478 1.00 93.75 175 ASP A O 1
ATOM 1484 N N . PHE A 1 176 ? 5.039 -2.382 -16.643 1.00 95.62 176 PHE A N 1
ATOM 1485 C CA . PHE A 1 176 ? 6.156 -1.614 -17.189 1.00 95.62 176 PHE A CA 1
ATOM 1486 C C . PHE A 1 176 ? 7.528 -2.215 -16.896 1.00 95.62 176 PHE A C 1
ATOM 1488 O O . PHE A 1 176 ? 7.729 -2.986 -15.955 1.00 95.62 176 PHE A O 1
ATOM 1495 N N . VAL A 1 177 ? 8.494 -1.832 -17.726 1.00 95.94 177 VAL A N 1
ATOM 1496 C CA . VAL A 1 177 ? 9.906 -2.182 -17.594 1.00 95.94 177 VAL A CA 1
ATOM 1497 C C . VAL A 1 177 ? 10.721 -0.898 -17.592 1.00 95.94 177 VAL A C 1
ATOM 1499 O O . VAL A 1 177 ? 10.616 -0.109 -18.522 1.00 95.94 177 VAL A O 1
ATOM 1502 N N . VAL A 1 178 ? 11.549 -0.692 -16.573 1.00 97.31 178 VAL A N 1
ATOM 1503 C CA . VAL A 1 178 ? 12.545 0.386 -16.551 1.00 97.31 178 VAL A CA 1
ATOM 1504 C C . VAL A 1 178 ? 13.886 -0.186 -16.984 1.00 97.31 178 VAL A C 1
ATOM 1506 O O . VAL A 1 178 ? 14.344 -1.180 -16.414 1.00 97.31 178 VAL A O 1
ATOM 1509 N N . GLN A 1 179 ? 14.515 0.445 -17.973 1.00 96.50 179 GLN A N 1
ATOM 1510 C CA . GLN A 1 179 ? 15.806 0.041 -18.523 1.00 96.50 179 GLN A CA 1
ATOM 1511 C C . GLN A 1 179 ? 16.784 1.218 -18.516 1.00 96.50 179 GLN A C 1
ATOM 1513 O O . GLN A 1 179 ? 16.527 2.256 -19.122 1.00 96.50 179 GLN A O 1
ATOM 1518 N N . SER A 1 180 ? 17.929 1.042 -17.856 1.00 95.62 180 SER A N 1
ATOM 1519 C CA . SER A 1 180 ? 19.025 2.013 -17.883 1.00 95.62 180 SER A CA 1
ATOM 1520 C C . SER A 1 180 ? 19.954 1.772 -19.073 1.00 95.62 180 SER A C 1
ATOM 1522 O O . SER A 1 180 ? 20.549 0.698 -19.181 1.00 95.62 180 SER A O 1
ATOM 1524 N N . LYS A 1 181 ? 20.131 2.775 -19.944 1.00 90.94 181 LYS A N 1
ATOM 1525 C CA . LYS A 1 181 ? 21.055 2.696 -21.095 1.00 90.94 181 LYS A CA 1
ATOM 1526 C C . LYS A 1 181 ? 22.511 2.556 -20.648 1.00 90.94 181 LYS A C 1
ATOM 1528 O O . LYS A 1 181 ? 23.282 1.836 -21.275 1.00 90.94 181 LYS A O 1
ATOM 1533 N N . SER A 1 182 ? 22.857 3.171 -19.519 1.00 90.88 182 SER A N 1
ATOM 1534 C CA . SER A 1 182 ? 24.164 3.062 -18.862 1.00 90.88 182 SER A CA 1
ATOM 1535 C C . SER A 1 182 ? 24.322 1.805 -17.991 1.00 90.88 182 SER A C 1
ATOM 1537 O O . SER A 1 182 ? 25.303 1.695 -17.259 1.00 90.88 182 SER A O 1
ATOM 1539 N N . GLN A 1 183 ? 23.361 0.869 -18.028 1.00 90.88 183 GLN A N 1
ATOM 1540 C CA . GLN A 1 183 ? 23.305 -0.325 -17.168 1.00 90.88 183 GLN A CA 1
ATOM 1541 C C . GLN A 1 183 ? 23.342 0.001 -15.660 1.00 90.88 183 GLN A C 1
ATOM 1543 O O . GLN A 1 183 ? 23.628 -0.852 -14.820 1.00 90.88 183 GLN A O 1
ATOM 1548 N N . ASN A 1 184 ? 23.004 1.237 -15.279 1.00 92.75 184 ASN A N 1
ATOM 1549 C CA . ASN A 1 184 ? 22.961 1.663 -13.887 1.00 92.75 184 ASN A CA 1
ATOM 1550 C C . ASN A 1 184 ? 21.684 1.148 -13.206 1.00 92.75 184 ASN A C 1
ATOM 1552 O O . ASN A 1 184 ? 20.633 1.801 -13.219 1.00 92.75 184 ASN A O 1
ATOM 1556 N N . PHE A 1 185 ? 21.794 -0.024 -12.580 1.00 92.94 185 PHE A N 1
ATOM 1557 C CA . PHE A 1 185 ? 20.689 -0.680 -11.888 1.00 92.94 185 PHE A CA 1
ATOM 1558 C C . PHE A 1 185 ? 20.089 0.161 -10.754 1.00 92.94 185 PHE A C 1
ATOM 1560 O O . PHE A 1 185 ? 18.869 0.225 -10.614 1.00 92.94 185 PHE A O 1
ATOM 1567 N N . LEU A 1 186 ? 20.917 0.853 -9.963 1.00 93.62 186 LEU A N 1
ATOM 1568 C CA . LEU A 1 186 ? 20.424 1.674 -8.853 1.00 93.62 186 LEU A CA 1
ATOM 1569 C C . LEU A 1 186 ? 19.540 2.820 -9.358 1.00 93.62 186 LEU A C 1
ATOM 1571 O O . LEU A 1 186 ? 18.525 3.144 -8.738 1.00 93.62 186 LEU A O 1
ATOM 1575 N N . LYS A 1 187 ? 19.903 3.417 -10.497 1.00 94.38 187 LYS A N 1
ATOM 1576 C CA . LYS A 1 187 ? 19.091 4.451 -11.141 1.00 94.38 187 LYS A CA 1
ATOM 1577 C C . LYS A 1 187 ? 17.769 3.878 -11.656 1.00 94.38 187 LYS A C 1
ATOM 1579 O O . LYS A 1 187 ? 16.726 4.473 -11.395 1.00 94.38 187 LYS A O 1
ATOM 1584 N N . ALA A 1 188 ? 17.801 2.709 -12.300 1.00 95.62 188 ALA A N 1
ATOM 1585 C CA . ALA A 1 188 ? 16.589 2.013 -12.741 1.00 95.62 188 ALA A CA 1
ATOM 1586 C C . ALA A 1 188 ? 15.658 1.690 -11.564 1.00 95.62 188 ALA A C 1
ATOM 1588 O O . ALA A 1 188 ? 14.453 1.918 -11.650 1.00 95.62 188 ALA A O 1
ATOM 1589 N N . TYR A 1 189 ? 16.218 1.242 -10.438 1.00 94.25 189 TYR A N 1
ATOM 1590 C CA . TYR A 1 189 ? 15.465 0.937 -9.221 1.00 94.25 189 TYR A CA 1
ATOM 1591 C C . TYR A 1 189 ? 14.767 2.163 -8.640 1.00 94.25 189 TYR A C 1
ATOM 1593 O O . TYR A 1 189 ? 13.594 2.084 -8.286 1.00 94.25 189 TYR A O 1
ATOM 1601 N N . ARG A 1 190 ? 15.455 3.309 -8.586 1.00 94.31 190 ARG A N 1
ATOM 1602 C CA . ARG A 1 190 ? 14.859 4.562 -8.100 1.00 94.31 190 ARG A CA 1
ATOM 1603 C C . ARG A 1 190 ? 13.674 4.993 -8.957 1.00 94.31 190 ARG A C 1
ATOM 1605 O O . ARG A 1 190 ? 12.607 5.243 -8.412 1.00 94.31 190 ARG A O 1
ATOM 1612 N N . VAL A 1 191 ? 13.838 5.006 -10.280 1.00 96.31 191 VAL A N 1
ATOM 1613 C CA . VAL A 1 191 ? 12.754 5.387 -11.201 1.00 96.31 191 VAL A CA 1
ATOM 1614 C C . VAL A 1 191 ? 11.586 4.399 -11.118 1.00 96.31 191 VAL A C 1
ATOM 1616 O O . VAL A 1 191 ? 10.432 4.817 -11.102 1.00 96.31 191 VAL A O 1
ATOM 1619 N N . GLN A 1 192 ? 11.859 3.096 -11.006 1.00 96.19 192 GLN A N 1
ATOM 1620 C CA . GLN A 1 192 ? 10.811 2.088 -10.840 1.00 96.19 192 GLN A CA 1
ATOM 1621 C C . GLN A 1 192 ? 10.013 2.281 -9.540 1.00 96.19 192 GLN A C 1
ATOM 1623 O O . GLN A 1 192 ? 8.783 2.240 -9.584 1.00 96.19 192 GLN A O 1
ATOM 1628 N N . ASP A 1 193 ? 10.682 2.496 -8.402 1.00 94.19 193 ASP A N 1
ATOM 1629 C CA . ASP A 1 193 ? 10.013 2.717 -7.110 1.00 94.19 193 ASP A CA 1
ATOM 1630 C C . ASP A 1 193 ? 9.243 4.050 -7.091 1.00 94.19 193 ASP A C 1
ATOM 1632 O O . ASP A 1 193 ? 8.145 4.097 -6.539 1.00 94.19 193 ASP A O 1
ATOM 1636 N N . GLU A 1 194 ? 9.756 5.102 -7.742 1.00 94.56 194 GLU A N 1
ATOM 1637 C CA . GLU A 1 194 ? 9.046 6.378 -7.927 1.00 94.56 194 GLU A CA 1
ATOM 1638 C C . GLU A 1 194 ? 7.744 6.199 -8.713 1.00 94.56 194 GLU A C 1
ATOM 1640 O O . GLU A 1 194 ? 6.687 6.615 -8.243 1.00 94.56 194 GLU A O 1
ATOM 1645 N N . ILE A 1 195 ? 7.794 5.537 -9.874 1.00 95.31 195 ILE A N 1
ATOM 1646 C CA . ILE A 1 195 ? 6.600 5.280 -10.690 1.00 95.31 195 ILE A CA 1
ATOM 1647 C C . ILE A 1 195 ? 5.592 4.439 -9.906 1.00 95.31 195 ILE A C 1
ATOM 1649 O O . ILE A 1 195 ? 4.418 4.797 -9.850 1.00 95.31 195 ILE A O 1
ATOM 1653 N N . LEU A 1 196 ? 6.039 3.356 -9.261 1.00 94.44 196 LEU A N 1
ATOM 1654 C CA . LEU A 1 196 ? 5.160 2.488 -8.474 1.00 94.44 196 LEU A CA 1
ATOM 1655 C C . LEU A 1 196 ? 4.467 3.256 -7.339 1.00 94.44 196 LEU A C 1
ATOM 1657 O O . LEU A 1 196 ? 3.260 3.116 -7.150 1.00 94.44 196 LEU A O 1
ATOM 1661 N N . LYS A 1 197 ? 5.215 4.078 -6.593 1.00 92.00 197 LYS A N 1
ATOM 1662 C CA . LYS A 1 197 ? 4.660 4.929 -5.531 1.00 92.00 197 LYS A CA 1
ATOM 1663 C C . LYS A 1 197 ? 3.620 5.898 -6.071 1.00 92.00 197 LYS A C 1
ATOM 1665 O O . LYS A 1 197 ? 2.564 6.032 -5.462 1.00 92.00 197 LYS A O 1
ATOM 1670 N N . SER A 1 198 ? 3.902 6.542 -7.200 1.00 93.25 198 SER A N 1
ATOM 1671 C CA . SER A 1 198 ? 2.959 7.464 -7.826 1.00 93.25 198 SER A CA 1
ATOM 1672 C C . SER A 1 198 ? 1.675 6.750 -8.233 1.00 93.25 198 SER A C 1
ATOM 1674 O O . SER A 1 198 ? 0.611 7.173 -7.802 1.00 93.25 198 SER A O 1
ATOM 1676 N N . VAL A 1 199 ? 1.762 5.628 -8.955 1.00 92.56 199 VAL A N 1
ATOM 1677 C CA . VAL A 1 199 ? 0.586 4.851 -9.391 1.00 92.56 199 VAL A CA 1
ATOM 1678 C C . VAL A 1 199 ? -0.301 4.463 -8.209 1.00 92.56 199 VAL A C 1
ATOM 1680 O O . VAL A 1 199 ? -1.504 4.698 -8.230 1.00 92.56 199 VAL A O 1
ATOM 1683 N N . LEU A 1 200 ? 0.286 3.917 -7.142 1.00 92.56 200 LEU A N 1
ATOM 1684 C CA . LEU A 1 200 ? -0.493 3.457 -5.991 1.00 92.56 200 LEU A CA 1
ATOM 1685 C C . LEU A 1 200 ? -1.116 4.609 -5.197 1.00 92.56 200 LEU A C 1
ATOM 1687 O O . LEU A 1 200 ? -2.169 4.430 -4.582 1.00 92.56 200 LEU A O 1
ATOM 1691 N N . ASN A 1 201 ? -0.492 5.785 -5.222 1.00 90.25 201 ASN A N 1
ATOM 1692 C CA . ASN A 1 201 ? -1.013 6.987 -4.587 1.00 90.25 201 ASN A CA 1
ATOM 1693 C C . ASN A 1 201 ? -2.158 7.641 -5.385 1.00 90.25 201 ASN A C 1
ATOM 1695 O O . ASN A 1 201 ? -2.980 8.356 -4.811 1.00 90.25 201 ASN A O 1
ATOM 1699 N N . LEU A 1 202 ? -2.224 7.412 -6.696 1.00 88.00 202 LEU A N 1
ATOM 1700 C CA . LEU A 1 202 ? -3.304 7.911 -7.542 1.00 88.00 202 LEU A CA 1
ATOM 1701 C C . LEU A 1 202 ? -4.592 7.098 -7.328 1.00 88.00 202 LEU A C 1
ATOM 1703 O O . LEU A 1 202 ? -4.577 5.968 -6.844 1.00 88.00 202 LEU A O 1
ATOM 1707 N N . GLY A 1 203 ? -5.738 7.699 -7.645 1.00 75.38 203 GLY A N 1
ATOM 1708 C CA . GLY A 1 203 ? -6.978 6.946 -7.853 1.00 75.38 203 GLY A CA 1
ATOM 1709 C C . GLY A 1 203 ? -7.084 6.502 -9.311 1.00 75.38 203 GLY A C 1
ATOM 1710 O O . GLY A 1 203 ? -6.451 7.113 -10.174 1.00 75.38 203 GLY A O 1
ATOM 1711 N N . ASP A 1 204 ? -7.928 5.505 -9.592 1.00 69.44 204 ASP A N 1
ATOM 1712 C CA . ASP A 1 204 ? -8.072 4.880 -10.920 1.00 69.44 204 ASP A CA 1
ATOM 1713 C C . ASP A 1 204 ? -8.192 5.888 -12.077 1.00 69.44 204 ASP A C 1
ATOM 1715 O O . ASP A 1 204 ? -7.606 5.706 -13.143 1.00 69.44 204 ASP A O 1
ATOM 1719 N N . ASN A 1 205 ? -8.892 7.000 -11.847 1.00 74.56 205 ASN A N 1
ATOM 1720 C CA . ASN A 1 205 ? -9.185 8.005 -12.869 1.00 74.56 205 ASN A CA 1
ATOM 1721 C C . ASN A 1 205 ? -7.967 8.843 -13.308 1.00 74.56 205 ASN A C 1
ATOM 1723 O O . ASN A 1 205 ? -8.035 9.490 -14.348 1.00 74.56 205 ASN A O 1
ATOM 1727 N N . LEU A 1 206 ? -6.871 8.853 -12.540 1.00 81.88 206 LEU A N 1
ATOM 1728 C CA . LEU A 1 206 ? -5.685 9.689 -12.805 1.00 81.88 206 LEU A CA 1
ATOM 1729 C C . LEU A 1 206 ? -4.521 8.910 -13.436 1.00 81.88 206 LEU A C 1
ATOM 1731 O O . LEU A 1 206 ? -3.510 9.491 -13.830 1.00 81.88 206 LEU A O 1
ATOM 1735 N N . ASN A 1 207 ? -4.661 7.592 -13.567 1.00 85.19 207 ASN A N 1
ATOM 1736 C CA . ASN A 1 207 ? -3.614 6.725 -14.096 1.00 85.19 207 ASN A CA 1
ATOM 1737 C C . ASN A 1 207 ? -3.264 7.017 -15.560 1.00 85.19 207 ASN A C 1
ATOM 1739 O O . ASN A 1 207 ? -2.095 6.950 -15.936 1.00 85.19 207 ASN A O 1
ATOM 1743 N N . ASN A 1 208 ? -4.251 7.381 -16.383 1.00 87.38 208 ASN A N 1
ATOM 1744 C CA . ASN A 1 208 ? -4.018 7.712 -17.791 1.00 87.38 208 ASN A CA 1
ATOM 1745 C C . ASN A 1 208 ? -3.224 9.015 -17.950 1.00 87.38 208 ASN A C 1
ATOM 1747 O O . ASN A 1 208 ? -2.289 9.066 -18.744 1.00 87.38 208 ASN A O 1
ATOM 1751 N N . GLU A 1 209 ? -3.550 10.043 -17.163 1.00 92.00 209 GLU A N 1
ATOM 1752 C CA . GLU A 1 209 ? -2.815 11.314 -17.167 1.00 92.00 209 GLU A CA 1
ATOM 1753 C C . GLU A 1 209 ? -1.358 11.103 -16.737 1.00 92.00 209 GLU A C 1
ATOM 1755 O O . GLU A 1 209 ? -0.431 11.605 -17.373 1.00 92.00 209 GLU A O 1
ATOM 1760 N N . PHE A 1 210 ? -1.144 10.284 -15.704 1.00 94.06 210 PHE A N 1
ATOM 1761 C CA . PHE A 1 210 ? 0.201 9.950 -15.244 1.00 94.06 210 PHE A CA 1
ATOM 1762 C C . PHE A 1 210 ? 0.987 9.105 -16.260 1.00 94.06 210 PHE A C 1
ATOM 1764 O O . PHE A 1 210 ? 2.192 9.294 -16.437 1.00 94.06 210 PHE A O 1
ATOM 1771 N N . LEU A 1 211 ? 0.315 8.204 -16.982 1.00 93.00 211 LEU A N 1
ATOM 1772 C CA . LEU A 1 211 ? 0.923 7.456 -18.081 1.00 93.00 211 LEU A CA 1
ATOM 1773 C C . LEU A 1 211 ? 1.402 8.396 -19.198 1.00 93.00 211 LEU A C 1
ATOM 1775 O O . LEU A 1 211 ? 2.516 8.232 -19.699 1.00 93.00 211 LEU A O 1
ATOM 1779 N N . GLU A 1 212 ? 0.600 9.399 -19.565 1.00 93.25 212 GLU A N 1
ATOM 1780 C CA . GLU A 1 212 ? 1.015 10.422 -20.528 1.00 93.25 212 GLU A CA 1
ATOM 1781 C C . GLU A 1 212 ? 2.217 11.232 -20.031 1.00 93.25 212 GLU A C 1
ATOM 1783 O O . GLU A 1 212 ? 3.128 11.513 -20.812 1.00 93.25 212 GLU A O 1
ATOM 1788 N N . GLU A 1 213 ? 2.257 11.585 -18.743 1.00 94.81 213 GLU A N 1
ATOM 1789 C CA . GLU A 1 213 ? 3.402 12.275 -18.142 1.00 94.81 213 GLU A CA 1
ATOM 1790 C C . GLU A 1 213 ? 4.685 11.442 -18.270 1.00 94.81 213 GLU A C 1
ATOM 1792 O O . GLU A 1 213 ? 5.715 11.958 -18.712 1.00 94.81 213 GLU A O 1
ATOM 1797 N N . ILE A 1 214 ? 4.620 10.142 -17.966 1.00 95.62 214 ILE A N 1
ATOM 1798 C CA . ILE A 1 214 ? 5.753 9.218 -18.123 1.00 95.62 214 ILE A CA 1
ATOM 1799 C C . ILE A 1 214 ? 6.228 9.179 -19.577 1.00 95.62 214 ILE A C 1
ATOM 1801 O O . ILE A 1 214 ? 7.430 9.282 -19.823 1.00 95.62 214 ILE A O 1
ATOM 1805 N N . MET A 1 215 ? 5.303 9.075 -20.536 1.00 94.50 215 MET A N 1
ATOM 1806 C CA . MET A 1 215 ? 5.630 9.037 -21.966 1.00 94.50 215 MET A CA 1
ATOM 1807 C C . MET A 1 215 ? 6.228 10.352 -22.486 1.00 94.50 215 MET A C 1
ATOM 1809 O O . MET A 1 215 ? 6.953 10.335 -23.477 1.00 94.50 215 MET A O 1
ATOM 1813 N N . ARG A 1 216 ? 5.941 11.489 -21.838 1.00 95.88 216 ARG A N 1
ATOM 1814 C CA . ARG A 1 216 ? 6.574 12.786 -22.142 1.00 95.88 216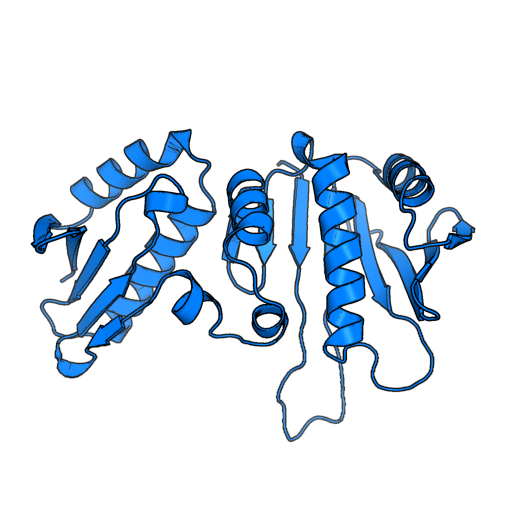 ARG A CA 1
ATOM 1815 C C . ARG A 1 216 ? 7.940 12.937 -21.474 1.00 95.88 216 ARG A C 1
ATOM 1817 O O . ARG A 1 216 ? 8.821 13.582 -22.035 1.00 95.88 216 ARG A O 1
ATOM 1824 N N . LYS A 1 217 ? 8.103 12.388 -20.267 1.00 96.06 217 LYS A N 1
ATOM 1825 C CA . LYS A 1 217 ? 9.314 12.527 -19.444 1.00 96.06 217 LYS A CA 1
ATOM 1826 C C . LYS A 1 217 ? 10.445 11.595 -19.880 1.00 96.06 217 LYS A C 1
ATOM 1828 O O . LYS A 1 217 ? 11.611 11.955 -19.726 1.00 96.06 217 LYS A O 1
ATOM 1833 N N . TYR A 1 218 ? 10.115 10.410 -20.384 1.00 96.00 218 TYR A N 1
ATOM 1834 C CA . TYR A 1 218 ? 11.080 9.372 -20.734 1.00 96.00 218 TYR A CA 1
ATOM 1835 C C . TYR A 1 218 ? 10.929 8.922 -22.187 1.00 96.00 218 TYR A C 1
ATOM 1837 O O . TYR A 1 218 ? 9.854 9.009 -22.776 1.00 96.00 218 TYR A O 1
ATOM 1845 N N . ASP A 1 219 ? 12.010 8.379 -22.743 1.00 94.75 219 ASP A N 1
ATOM 1846 C CA . ASP A 1 219 ? 11.955 7.641 -24.003 1.00 94.75 219 ASP A CA 1
ATOM 1847 C C . ASP A 1 219 ? 11.231 6.309 -23.758 1.00 94.75 219 ASP A C 1
ATOM 1849 O O . ASP A 1 219 ? 11.660 5.504 -22.926 1.00 94.75 219 ASP A O 1
ATOM 1853 N N . THR A 1 220 ? 10.097 6.096 -24.427 1.00 95.75 220 THR A N 1
ATOM 1854 C CA . THR A 1 220 ? 9.221 4.949 -24.165 1.00 95.75 220 THR A CA 1
ATOM 1855 C C . THR A 1 220 ? 8.807 4.225 -25.437 1.00 95.75 220 THR A C 1
ATOM 1857 O O . THR A 1 220 ? 8.592 4.826 -26.488 1.00 95.75 220 THR A O 1
ATOM 1860 N N . TYR A 1 221 ? 8.641 2.908 -25.333 1.00 93.00 221 TYR A N 1
ATOM 1861 C CA . TYR A 1 221 ? 8.083 2.077 -26.398 1.00 93.00 221 TYR A CA 1
ATOM 1862 C C . TYR A 1 221 ? 7.288 0.912 -25.808 1.00 93.00 221 TYR A C 1
ATOM 1864 O O . TYR A 1 221 ? 7.426 0.577 -24.634 1.00 93.00 221 TYR A O 1
ATOM 1872 N N . LYS A 1 222 ? 6.411 0.294 -26.604 1.00 90.25 222 LYS A N 1
ATOM 1873 C CA . LYS A 1 222 ? 5.579 -0.829 -26.149 1.00 90.25 222 LYS A CA 1
ATOM 1874 C C . LYS A 1 222 ? 6.174 -2.155 -26.613 1.00 90.25 222 LYS A C 1
ATOM 1876 O O . LYS A 1 222 ? 6.509 -2.291 -27.787 1.00 90.25 222 LYS A O 1
ATOM 1881 N N . ILE A 1 223 ? 6.240 -3.137 -25.717 1.00 84.56 223 ILE A N 1
ATOM 1882 C CA . ILE A 1 223 ? 6.524 -4.538 -26.059 1.00 84.56 223 ILE A CA 1
ATOM 1883 C C . ILE A 1 223 ? 5.246 -5.349 -25.868 1.00 84.56 223 ILE A C 1
ATOM 1885 O O . ILE A 1 223 ? 4.534 -5.184 -24.878 1.00 84.56 223 ILE A O 1
ATOM 1889 N N . ILE A 1 224 ? 4.964 -6.233 -26.823 1.00 76.44 224 ILE A N 1
ATOM 1890 C CA . ILE A 1 224 ? 3.893 -7.222 -26.729 1.00 76.44 224 ILE A CA 1
ATOM 1891 C C . ILE A 1 224 ? 4.571 -8.587 -26.599 1.00 76.44 224 ILE A C 1
ATOM 1893 O O . ILE A 1 224 ? 5.148 -9.079 -27.567 1.00 76.44 224 ILE A O 1
ATOM 1897 N N . ASP A 1 225 ? 4.537 -9.162 -25.400 1.00 71.88 225 ASP A N 1
ATOM 1898 C CA . ASP A 1 225 ? 4.815 -10.585 -25.194 1.00 71.88 225 ASP A CA 1
ATOM 1899 C C . ASP A 1 225 ? 3.493 -11.358 -25.333 1.00 71.88 225 ASP A C 1
ATOM 1901 O O . ASP A 1 225 ? 2.423 -10.759 -25.218 1.00 71.88 225 ASP A O 1
ATOM 1905 N N . ARG A 1 226 ? 3.561 -12.667 -25.603 1.00 63.88 226 ARG A N 1
ATOM 1906 C CA . ARG A 1 226 ? 2.463 -13.543 -26.058 1.00 63.88 226 ARG A CA 1
ATOM 1907 C C . ARG A 1 226 ? 1.116 -13.313 -25.360 1.00 63.88 226 ARG A C 1
ATOM 1909 O O . ARG A 1 226 ? 0.098 -13.415 -26.032 1.00 63.88 226 ARG A O 1
ATOM 1916 N N . ASP A 1 227 ? 1.127 -12.921 -24.084 1.00 65.56 227 ASP A N 1
ATOM 1917 C CA . ASP A 1 227 ? -0.078 -12.663 -23.287 1.00 65.56 227 ASP A CA 1
ATOM 1918 C C . ASP A 1 227 ? -0.109 -11.289 -22.580 1.00 65.56 227 ASP A C 1
ATOM 1920 O O . ASP A 1 227 ? -1.093 -10.970 -21.915 1.00 65.56 227 ASP A O 1
ATOM 1924 N N . HIS A 1 228 ? 0.950 -10.471 -22.664 1.00 72.69 228 HIS A N 1
ATOM 1925 C CA . HIS A 1 228 ? 1.098 -9.263 -21.834 1.00 72.69 228 HIS A CA 1
ATOM 1926 C C . HIS A 1 228 ? 1.704 -8.086 -22.607 1.00 72.69 228 HIS A C 1
ATOM 1928 O O . HIS A 1 228 ? 2.651 -8.230 -23.381 1.00 72.69 228 HIS A O 1
ATOM 1934 N N . LYS A 1 229 ? 1.161 -6.887 -22.370 1.00 82.06 229 LYS A N 1
ATOM 1935 C CA . LYS A 1 229 ? 1.657 -5.633 -22.950 1.00 82.06 229 LYS A CA 1
ATOM 1936 C C . LYS A 1 229 ? 2.436 -4.857 -21.899 1.00 82.06 229 LYS A C 1
ATOM 1938 O O . LYS A 1 229 ? 1.895 -4.548 -20.842 1.00 82.06 229 LYS A O 1
ATOM 1943 N N . TYR A 1 230 ? 3.666 -4.502 -22.239 1.00 88.81 230 TYR A N 1
ATOM 1944 C CA . TYR A 1 230 ? 4.562 -3.723 -21.399 1.00 88.81 230 TYR A CA 1
ATOM 1945 C C . TYR A 1 230 ? 4.797 -2.343 -21.991 1.00 88.81 230 TYR A C 1
ATOM 1947 O O . TYR A 1 230 ? 5.024 -2.216 -23.198 1.00 88.81 230 TYR A O 1
ATOM 1955 N N . LEU A 1 231 ? 4.827 -1.325 -21.135 1.00 94.44 231 LEU A N 1
ATOM 1956 C CA . LEU A 1 231 ? 5.508 -0.075 -21.447 1.00 94.44 231 LEU A CA 1
ATOM 1957 C C . LEU A 1 231 ? 6.975 -0.192 -21.028 1.00 94.44 231 LEU A C 1
ATOM 1959 O O . LEU A 1 231 ? 7.277 -0.368 -19.850 1.00 94.44 231 LEU A O 1
ATOM 1963 N N . VAL A 1 232 ? 7.893 -0.079 -21.977 1.00 95.62 232 VAL A N 1
ATOM 1964 C CA . VAL A 1 232 ? 9.315 0.068 -21.673 1.00 95.62 232 VAL A CA 1
ATOM 1965 C C . VAL A 1 232 ? 9.638 1.544 -21.518 1.00 95.62 232 VAL A C 1
ATOM 1967 O O . VAL A 1 232 ? 9.235 2.363 -22.341 1.00 95.62 232 VAL A O 1
ATOM 1970 N N . ILE A 1 233 ? 10.366 1.858 -20.453 1.00 97.00 233 ILE A N 1
ATOM 1971 C CA . ILE A 1 233 ? 10.782 3.189 -20.035 1.00 97.00 233 ILE A CA 1
ATOM 1972 C C . ILE A 1 233 ? 12.309 3.197 -20.020 1.00 97.00 233 ILE A C 1
ATOM 1974 O O . ILE A 1 233 ? 12.940 2.629 -19.121 1.00 97.00 233 ILE A O 1
ATOM 1978 N N . ASN A 1 234 ? 12.903 3.824 -21.029 1.00 95.44 234 ASN A N 1
ATOM 1979 C CA . ASN A 1 234 ? 14.344 3.976 -21.132 1.00 95.44 234 ASN A CA 1
ATOM 1980 C C . ASN A 1 234 ? 14.800 5.200 -20.334 1.00 95.44 234 ASN A C 1
ATOM 1982 O O . ASN A 1 234 ? 14.264 6.300 -20.487 1.00 95.44 234 ASN A O 1
ATOM 1986 N N . ILE A 1 235 ? 15.831 5.015 -19.514 1.00 95.44 235 ILE A N 1
ATOM 1987 C CA . ILE A 1 235 ? 16.474 6.087 -18.754 1.00 95.44 235 ILE A CA 1
ATOM 1988 C C . ILE A 1 235 ? 17.959 6.183 -19.126 1.00 95.44 235 ILE A C 1
ATOM 1990 O O . ILE A 1 235 ? 18.617 5.163 -19.333 1.00 95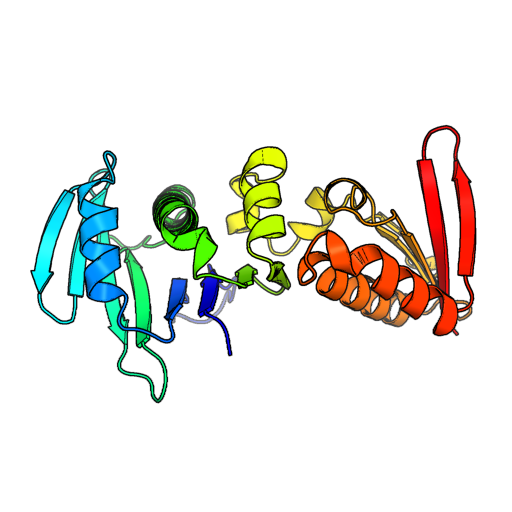.44 235 ILE A O 1
ATOM 1994 N N . GLU A 1 236 ? 18.473 7.410 -19.207 1.00 81.88 236 GLU A N 1
ATOM 1995 C CA . GLU A 1 236 ? 19.872 7.735 -19.552 1.00 81.88 236 GLU A CA 1
ATOM 1996 C C . GLU A 1 236 ? 20.820 7.571 -18.360 1.00 81.88 236 GLU A C 1
ATOM 1998 O O . GLU A 1 236 ? 20.521 8.190 -17.315 1.00 81.88 236 GLU A O 1
#

Sequence (236 aa):
MDEQIFIQLLENNLTNSKSYVTQPIILEFKTDVFLIINQILKQYKKGKIIKNNTNEIILEIDNKLISITNLDINKFHSYQIVNINENKNIYNERNSLILFDLVNYIIEKNQNSIRHINFWTIQMSVVNWIYFITYNFNNSYLIDPNWKKYVFKIKKDESKGVISTNLLHNYGFVDFVVQSKSQNFLKAYRVQDEILKSVLNLGDNLNNEFLEEIMRKYDTYKIIDRDHKYLVINIE